Protein AF-0000000066665768 (afdb_homodimer)

Foldseek 3Di:
DDDDDPVRVVVVVVVVVLVVVLVVVLQVLLVVLVHGPVLLLLQVVLVPDVQSKDKLVVSCVVSVHDSVVSVVVLVVCVVVVQWDWDADPVDNPIIMIHGDPVNVVSNVSSVVSSVVSCCVSPVVPADPVNVVVCVVVVVVVVVVVVVVVVVVVVVD/DDDDDPVRVVVVVVVVVLVVVLVVVLQVLLVVLVHGPVLLLLQVLLVPDVQSKDKLVVSCVVSVHDSVVSVVVLVVCVVVVQWDWDADPVDNPIIMIHGDPVNVVSNVSSVVSSVVVCCVSPVVVADPVNVVVCVVVVVVVVVVVVVVVVVVVVVD

InterPro domains:
  IPR000835 MarR-type HTH domain [PF12802] (34-93)
  IPR000835 MarR-type HTH domain [PS50995] (1-143)
  IPR000835 MarR-type HTH domain [SM00347] (28-131)
  IPR036388 Winged helix-like DNA-binding domain superfamily [G3DSA:1.10.10.10] (3-153)
  IPR036390 Winged helix DNA-binding domain superfamily [SSF46785] (4-146)
  IPR039422 Transcription regulators MarR/SlyA-like [PTHR33164] (18-141)

Nearest PDB structures (foldseek):
  3zmd-assembly2_D  TM=9.082E-01  e=3.252E-13  Streptomyces coelicolor
  3zpl-assembly1_B  TM=9.573E-01  e=2.020E-11  Streptomyces coelicolor
  3zpl-assembly2_E  TM=9.445E-01  e=2.594E-11  Streptomyces coelicolor
  3zpl-assembly2_F  TM=9.579E-01  e=6.229E-11  Streptomyces coelicolor
  4zzl-assembly1_B  TM=8.727E-01  e=1.368E-07  Pseudomonas aeruginosa

Sequence (312 aa):
MEWLSDEEQVTWTAYVRMRQRLDAALAAGLTKDGVSAADYELMVALSAAPGDCLRAKDLAAEVCWEKSRLSKHLARMDARGLVDRQPVAEDARGVLVQLTPAGRRLLERAAPNHVRLVREIFIDCVDPAEAEAIQALSDKVVTAVEESSVGTRQASMEWLSDEEQVTWTAYVRMRQRLDAALAAGLTKDGVSAADYELMVALSAAPGDCLRAKDLAAEVCWEKSRLSKHLARMDARGLVDRQPVAEDARGVLVQLTPAGRRLLERAAPNHVRLVREIFIDCVDPAEAEAIQALSDKVVTAVEESSVGTRQAS

pLDDT: mean 93.96, std 11.73, range [35.91, 98.88]

Solvent-accessible surface area (backbone atoms only — not comparable to full-atom values): 16407 Å² total; per-residue (Å²): 130,85,71,71,51,72,70,54,43,52,36,53,51,25,47,51,51,27,51,38,49,51,52,37,54,51,34,53,55,34,46,76,64,74,36,50,56,67,56,48,54,52,49,52,56,25,65,72,30,76,89,19,37,37,42,49,69,56,48,25,61,73,64,48,46,55,68,69,60,46,52,56,49,49,52,56,36,33,76,72,48,32,30,43,78,40,76,34,88,94,33,90,85,37,38,36,36,31,56,28,75,60,28,50,50,53,46,64,65,38,44,61,62,51,50,49,50,46,37,66,36,42,56,74,57,51,49,74,69,38,39,51,35,44,38,52,44,20,55,46,28,47,50,36,47,56,50,54,55,45,50,57,52,68,71,96,132,86,71,72,51,72,69,52,43,51,37,52,51,25,46,52,52,28,50,40,49,50,52,38,53,52,35,53,54,32,47,76,62,75,36,51,58,68,57,50,53,53,50,52,56,25,65,72,31,75,88,20,35,38,43,49,70,57,48,26,61,73,64,48,45,56,68,69,60,46,52,57,50,48,52,55,36,34,76,71,46,32,31,44,79,40,76,34,88,92,33,90,84,35,39,36,37,30,57,28,74,60,26,49,51,52,46,63,64,38,43,62,60,51,50,48,48,46,36,65,36,42,56,74,59,51,51,73,70,39,39,51,34,42,38,53,44,21,55,44,28,48,50,36,47,56,50,52,55,45,51,56,53,68,70,97

Secondary structure (DSSP, 8-state):
--PPPHHHHHHHHHHHHHHHHHHHHHHHHHHHTT--HHHHHHHHHHHTSGGGEEEHHHHHHHHT--HHHHHHHHHHHHHTTSEEEEEETTEEEEEEEEE-HHHHHHHHHHHHHHHHHHHHHTGGG--HHHHHHHHHHHHHHHHHHHHHHHHHHHH-/--PPPHHHHHHHHHHHHHHHHHHHHHHHHHHHTT--HHHHHHHHHHHTSGGGEEEHHHHHHHHT--HHHHHHHHHHHHHTTSEEEEEETTEEEEEEEEE-HHHHHHHHHHHHHHHHHHHHHTGGG--HHHHHHHHHHHHHHHHHHHHHHHHHHHH-

Organism: Nocardia brasiliensis (strain ATCC 700358 / HUJEG-1) (NCBI:txid1133849)

Structure (mmCIF, N/CA/C/O backbone):
data_AF-0000000066665768-model_v1
#
loop_
_entity.id
_entity.type
_entity.pdbx_description
1 polymer 'Transcriptional regulator'
#
loop_
_atom_site.group_PDB
_atom_site.id
_atom_site.type_symbol
_atom_site.label_atom_id
_atom_site.label_alt_id
_atom_site.label_comp_id
_atom_site.label_asym_id
_atom_site.label_entity_id
_atom_site.label_seq_id
_atom_site.pdbx_PDB_ins_code
_atom_site.Cartn_x
_atom_site.Cartn_y
_atom_site.Cartn_z
_atom_site.occupancy
_atom_site.B_iso_or_equiv
_atom_site.auth_seq_id
_atom_site.auth_comp_id
_atom_site.auth_asym_id
_atom_site.auth_atom_id
_atom_site.pdbx_PDB_model_num
ATOM 1 N N . MET A 1 1 ? 18.25 -12.852 -16.484 1 53.25 1 MET A N 1
ATOM 2 C CA . MET A 1 1 ? 17.516 -12.055 -15.5 1 53.25 1 MET A CA 1
ATOM 3 C C . MET A 1 1 ? 17.547 -12.711 -14.125 1 53.25 1 MET A C 1
ATOM 5 O O . MET A 1 1 ? 17.297 -13.914 -14 1 53.25 1 MET A O 1
ATOM 9 N N . GLU A 1 2 ? 18.406 -12.242 -13.188 1 78.62 2 GLU A N 1
ATOM 10 C CA . GLU A 1 2 ? 18.594 -13.086 -12.016 1 78.62 2 GLU A CA 1
ATOM 11 C C . GLU A 1 2 ? 17.422 -12.977 -11.047 1 78.62 2 GLU A C 1
ATOM 13 O O . GLU A 1 2 ? 17.031 -11.875 -10.648 1 78.62 2 GLU A O 1
ATOM 18 N N . TRP A 1 3 ? 16.5 -14.023 -11.023 1 91.81 3 TRP A N 1
ATOM 19 C CA . TRP A 1 3 ? 15.445 -14.211 -10.039 1 91.81 3 TRP A CA 1
ATOM 20 C C . TRP A 1 3 ? 15.992 -14.055 -8.617 1 91.81 3 TRP A C 1
ATOM 22 O O . TRP A 1 3 ? 17.203 -14.086 -8.406 1 91.81 3 TRP A O 1
ATOM 32 N N . LEU A 1 4 ? 15.109 -13.734 -7.777 1 96.88 4 LEU A N 1
ATOM 33 C CA . LEU A 1 4 ? 15.516 -13.602 -6.383 1 96.88 4 LEU A CA 1
ATOM 34 C C . LEU A 1 4 ? 15.953 -14.953 -5.816 1 96.88 4 LEU A C 1
ATOM 36 O O . LEU A 1 4 ? 15.336 -15.977 -6.109 1 96.88 4 LEU A O 1
ATOM 40 N N . SER A 1 5 ? 17.094 -14.906 -5.082 1 97 5 SER A N 1
ATOM 41 C CA . SER A 1 5 ? 17.438 -16.109 -4.324 1 97 5 SER A CA 1
ATOM 42 C C . SER A 1 5 ? 16.328 -16.453 -3.326 1 97 5 SER A C 1
ATOM 44 O O . SER A 1 5 ? 15.438 -15.648 -3.064 1 97 5 SER A O 1
ATOM 46 N N . ASP A 1 6 ? 16.375 -17.672 -2.773 1 96.25 6 ASP A N 1
ATOM 47 C CA . ASP A 1 6 ? 15.375 -18.094 -1.794 1 96.25 6 ASP A CA 1
ATOM 48 C C . ASP A 1 6 ? 15.32 -17.141 -0.607 1 96.25 6 ASP A C 1
ATOM 50 O O . ASP A 1 6 ? 14.242 -16.75 -0.157 1 96.25 6 ASP A O 1
ATOM 54 N N . GLU A 1 7 ? 16.484 -16.75 -0.152 1 96.31 7 GLU A N 1
ATOM 55 C CA . GLU A 1 7 ? 16.562 -15.852 0.993 1 96.31 7 GLU A CA 1
ATOM 56 C C . GLU A 1 7 ? 16 -14.477 0.651 1 96.31 7 GLU A C 1
ATOM 58 O O . GLU A 1 7 ? 15.289 -13.867 1.459 1 96.31 7 GLU A O 1
ATOM 63 N N . GLU A 1 8 ? 16.312 -14.023 -0.54 1 97.75 8 GLU A N 1
ATOM 64 C CA . GLU A 1 8 ? 15.789 -12.734 -0.998 1 97.75 8 GLU A CA 1
ATOM 65 C C . GLU A 1 8 ? 14.266 -12.773 -1.147 1 97.75 8 GLU A C 1
ATOM 67 O O . GLU A 1 8 ? 13.578 -11.82 -0.782 1 97.75 8 GLU A O 1
ATOM 72 N N . GLN A 1 9 ? 13.797 -13.906 -1.635 1 97.69 9 GLN A N 1
ATOM 73 C CA . GLN A 1 9 ? 12.367 -14.086 -1.82 1 97.69 9 GLN A CA 1
ATOM 74 C C . GLN A 1 9 ? 11.633 -14.078 -0.481 1 97.69 9 GLN A C 1
ATOM 76 O O . GLN A 1 9 ? 10.539 -13.516 -0.366 1 97.69 9 GLN A O 1
ATOM 81 N N . VAL A 1 10 ? 12.227 -14.711 0.513 1 97.94 10 VAL A N 1
ATOM 82 C CA . VAL A 1 10 ? 11.633 -14.742 1.844 1 97.94 10 VAL A CA 1
ATOM 83 C C . VAL A 1 10 ? 11.508 -13.32 2.385 1 97.94 10 VAL A C 1
ATOM 85 O O . VAL A 1 10 ? 10.461 -12.938 2.926 1 97.94 10 VAL A O 1
ATOM 88 N N . THR A 1 11 ? 12.5 -12.5 2.205 1 98.56 11 THR A N 1
ATOM 89 C CA . THR A 1 11 ? 12.508 -11.125 2.693 1 98.56 11 THR A CA 1
ATOM 90 C C . THR A 1 11 ? 11.461 -10.281 1.963 1 98.56 11 THR A C 1
ATOM 92 O O . THR A 1 11 ? 10.695 -9.547 2.594 1 98.56 11 THR A O 1
ATOM 95 N N . TRP A 1 12 ? 11.398 -10.406 0.66 1 98.56 12 TRP A N 1
ATOM 96 C CA . TRP A 1 12 ? 10.438 -9.656 -0.146 1 98.56 12 TRP A CA 1
ATOM 97 C C . TRP A 1 12 ? 9.008 -10.055 0.199 1 98.56 12 TRP A C 1
ATOM 99 O O . TRP A 1 12 ? 8.148 -9.188 0.406 1 98.56 12 TRP A O 1
ATOM 109 N N . THR A 1 13 ? 8.805 -11.336 0.321 1 97.88 13 THR A N 1
ATOM 110 C CA . THR A 1 13 ? 7.473 -11.836 0.642 1 97.88 13 THR A CA 1
ATOM 111 C C . THR A 1 13 ? 7.035 -11.367 2.025 1 97.88 13 THR A C 1
ATOM 113 O O . THR A 1 13 ? 5.867 -11.031 2.232 1 97.88 13 THR A O 1
ATOM 116 N N . ALA A 1 14 ? 7.938 -11.352 2.973 1 98.44 14 ALA A N 1
ATOM 117 C CA . ALA A 1 14 ? 7.648 -10.852 4.316 1 98.44 14 ALA A CA 1
ATOM 118 C C . ALA A 1 14 ? 7.227 -9.391 4.281 1 98.44 14 ALA A C 1
ATOM 120 O O . ALA A 1 14 ? 6.246 -9 4.918 1 98.44 14 ALA A O 1
ATOM 121 N N . TYR A 1 15 ? 7.945 -8.586 3.537 1 98.62 15 TYR A N 1
ATOM 122 C CA . TYR A 1 15 ? 7.613 -7.168 3.42 1 98.62 15 TYR A CA 1
ATOM 123 C C . TYR A 1 15 ? 6.227 -6.977 2.812 1 98.62 15 TYR A C 1
ATOM 125 O O . TYR A 1 15 ? 5.418 -6.203 3.328 1 98.62 15 TYR A O 1
ATOM 133 N N . VAL A 1 16 ? 5.969 -7.668 1.726 1 98.25 16 VAL A N 1
ATOM 134 C CA . VAL A 1 16 ? 4.699 -7.535 1.013 1 98.25 16 VAL A CA 1
ATOM 135 C C . VAL A 1 16 ? 3.547 -7.934 1.93 1 98.25 16 VAL A C 1
ATOM 137 O O . VAL A 1 16 ? 2.535 -7.234 2.006 1 98.25 16 VAL A O 1
ATOM 140 N N . ARG A 1 17 ? 3.734 -9.047 2.611 1 97.5 17 ARG A N 1
ATOM 141 C CA . ARG A 1 17 ? 2.697 -9.547 3.51 1 97.5 17 ARG A CA 1
ATOM 142 C C . ARG A 1 17 ? 2.416 -8.547 4.629 1 97.5 17 ARG A C 1
ATOM 144 O O . ARG A 1 17 ? 1.258 -8.258 4.93 1 97.5 17 ARG A O 1
ATOM 151 N N . MET A 1 18 ? 3.395 -8.055 5.223 1 98.12 18 MET A N 1
ATOM 152 C CA . MET A 1 18 ? 3.258 -7.059 6.281 1 98.12 18 MET A CA 1
ATOM 153 C C . MET A 1 18 ? 2.535 -5.816 5.773 1 98.12 18 MET A C 1
ATOM 155 O O . MET A 1 18 ? 1.593 -5.336 6.406 1 98.12 18 MET A O 1
ATOM 159 N N . ARG A 1 19 ? 2.98 -5.312 4.664 1 98.19 19 ARG A N 1
ATOM 160 C CA . ARG A 1 19 ? 2.41 -4.102 4.078 1 98.19 19 ARG A CA 1
ATOM 161 C C . ARG A 1 19 ? 0.93 -4.293 3.762 1 98.19 19 ARG A C 1
ATOM 163 O O . ARG A 1 19 ? 0.107 -3.43 4.078 1 98.19 19 ARG A O 1
ATOM 170 N N . GLN A 1 20 ? 0.578 -5.434 3.168 1 97.69 20 GLN A N 1
ATOM 171 C CA . GLN A 1 20 ? -0.809 -5.719 2.812 1 97.69 20 GLN A CA 1
ATOM 172 C C . GLN A 1 20 ? -1.697 -5.754 4.051 1 97.69 20 GLN A C 1
ATOM 174 O O . GLN A 1 20 ? -2.777 -5.16 4.066 1 97.69 20 GLN A O 1
ATOM 179 N N . ARG A 1 21 ? -1.239 -6.434 5.055 1 97.56 21 ARG A N 1
ATOM 180 C CA . ARG A 1 21 ? -2.025 -6.582 6.273 1 97.56 21 ARG A CA 1
ATOM 181 C C . ARG A 1 21 ? -2.158 -5.25 7.004 1 97.56 21 ARG A C 1
ATOM 183 O O . ARG A 1 21 ? -3.246 -4.895 7.461 1 97.56 21 ARG A O 1
ATOM 190 N N . LEU A 1 22 ? -1.099 -4.547 7.121 1 98.06 22 LEU A N 1
ATOM 191 C CA . LEU A 1 22 ? -1.094 -3.252 7.793 1 98.06 22 LEU A CA 1
ATOM 192 C C . LEU A 1 22 ? -2.004 -2.262 7.074 1 98.06 22 LEU A C 1
ATOM 194 O O . LEU A 1 22 ? -2.844 -1.613 7.703 1 98.06 22 LEU A O 1
ATOM 198 N N . ASP A 1 23 ? -1.875 -2.176 5.773 1 97.75 23 ASP A N 1
ATOM 199 C CA . ASP A 1 23 ? -2.684 -1.248 4.988 1 97.75 23 ASP A CA 1
ATOM 200 C C . ASP A 1 23 ? -4.172 -1.567 5.117 1 97.75 23 ASP A C 1
ATOM 202 O O . ASP A 1 23 ? -4.996 -0.663 5.262 1 97.75 23 ASP A O 1
ATOM 206 N N . ALA A 1 24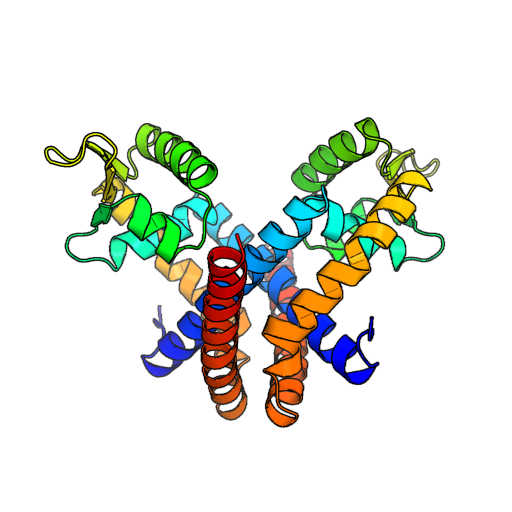 ? -4.465 -2.826 5.062 1 97.25 24 ALA A N 1
ATOM 207 C CA . ALA A 1 24 ? -5.863 -3.236 5.152 1 97.25 24 ALA A CA 1
ATOM 208 C C . ALA A 1 24 ? -6.449 -2.893 6.52 1 97.25 24 ALA A C 1
ATOM 210 O O . ALA A 1 24 ? -7.562 -2.371 6.613 1 97.25 24 ALA A O 1
ATOM 211 N N . ALA A 1 25 ? -5.734 -3.186 7.555 1 97.69 25 ALA A N 1
ATOM 212 C CA . ALA A 1 25 ? -6.203 -2.902 8.906 1 97.69 25 ALA A CA 1
ATOM 213 C C . ALA A 1 25 ? -6.395 -1.402 9.117 1 97.69 25 ALA A C 1
ATOM 215 O O . ALA A 1 25 ? -7.402 -0.971 9.68 1 97.69 25 ALA A O 1
ATOM 216 N N . LEU A 1 26 ? -5.465 -0.626 8.68 1 98.06 26 LEU A N 1
ATOM 217 C CA . LEU A 1 26 ? -5.535 0.82 8.859 1 98.06 26 LEU A CA 1
ATOM 218 C C . LEU A 1 26 ? -6.664 1.418 8.031 1 98.06 26 LEU A C 1
ATOM 220 O O . LEU A 1 26 ? -7.367 2.322 8.492 1 98.06 26 LEU A O 1
ATOM 224 N N . ALA A 1 27 ? -6.816 0.895 6.828 1 97.69 27 ALA A N 1
ATOM 225 C CA . ALA A 1 27 ? -7.914 1.364 5.984 1 97.69 27 ALA A CA 1
ATOM 226 C C . ALA A 1 27 ? -9.266 1.059 6.625 1 97.69 27 ALA A C 1
ATOM 228 O O . ALA A 1 27 ? -10.172 1.895 6.605 1 97.69 27 ALA A O 1
ATOM 229 N N . ALA A 1 28 ? -9.391 -0.126 7.156 1 96.69 28 ALA A N 1
ATOM 230 C CA . ALA A 1 28 ? -10.625 -0.497 7.84 1 96.69 28 ALA A CA 1
ATOM 231 C C . ALA A 1 28 ? -10.891 0.416 9.031 1 96.69 28 ALA A C 1
ATOM 233 O O . ALA A 1 28 ? -12.023 0.83 9.266 1 96.69 28 ALA A O 1
ATOM 234 N N . GLY A 1 29 ? -9.883 0.717 9.812 1 96.94 29 GLY A N 1
ATOM 235 C CA . GLY A 1 29 ? -10.016 1.644 10.922 1 96.94 29 GLY A CA 1
ATOM 236 C C . GLY A 1 29 ? -10.469 3.027 10.492 1 96.94 29 GLY A C 1
ATOM 237 O O . GLY A 1 29 ? -11.352 3.619 11.117 1 96.94 29 GLY A O 1
ATOM 238 N N . LEU A 1 30 ? -9.891 3.533 9.43 1 98 30 LEU A N 1
ATOM 239 C CA . LEU A 1 30 ? -10.242 4.855 8.922 1 98 30 LEU A CA 1
ATOM 240 C C . LEU A 1 30 ? -11.672 4.879 8.406 1 98 30 LEU A C 1
ATOM 242 O O . LEU A 1 30 ? -12.391 5.863 8.602 1 98 30 LEU A O 1
ATOM 246 N N . THR A 1 31 ? -12.039 3.789 7.785 1 96.38 31 THR A N 1
ATOM 247 C CA . THR A 1 31 ? -13.406 3.68 7.273 1 96.38 31 THR A CA 1
ATOM 248 C C . THR A 1 31 ? -14.422 3.809 8.406 1 96.38 31 THR A C 1
ATOM 250 O O . THR A 1 31 ? -15.461 4.453 8.242 1 96.38 31 THR A O 1
ATOM 253 N N . LYS A 1 32 ? -14.102 3.248 9.508 1 95.56 32 LYS A N 1
ATOM 254 C CA . LYS A 1 32 ? -14.977 3.344 10.672 1 95.56 32 LYS A CA 1
ATOM 255 C C . LYS A 1 32 ? -15.141 4.793 11.125 1 95.56 32 LYS A C 1
ATOM 257 O O . LYS A 1 32 ? -16.172 5.164 11.672 1 95.56 32 LYS A O 1
ATOM 262 N N . ASP A 1 33 ? -14.172 5.574 10.867 1 95.38 33 ASP A N 1
ATOM 263 C CA . ASP A 1 33 ? -14.203 6.98 11.25 1 95.38 33 ASP A CA 1
ATOM 264 C C . ASP A 1 33 ? -14.742 7.848 10.109 1 95.38 33 ASP A C 1
ATOM 266 O O . ASP A 1 33 ? -14.703 9.078 10.188 1 95.38 33 ASP A O 1
ATOM 270 N N . GLY A 1 34 ? -15.125 7.223 9 1 95.38 34 GLY A N 1
ATOM 271 C CA . GLY A 1 34 ? -15.758 7.938 7.902 1 95.38 34 GLY A CA 1
ATOM 272 C C . GLY A 1 34 ? -14.766 8.609 6.973 1 95.38 34 GLY A C 1
ATOM 273 O O . GLY A 1 34 ? -15.094 9.578 6.293 1 95.38 34 GLY A O 1
ATOM 274 N N . VAL A 1 35 ? -13.531 8.172 7.016 1 97.62 35 VAL A N 1
ATOM 275 C CA . VAL A 1 35 ? -12.492 8.742 6.16 1 97.62 35 VAL A CA 1
ATOM 276 C C . VAL A 1 35 ? -11.828 7.637 5.344 1 97.62 35 VAL A C 1
ATOM 278 O O . VAL A 1 35 ? -11.562 6.547 5.859 1 97.62 35 VAL A O 1
ATOM 281 N N . SER A 1 36 ? -11.578 7.836 4.086 1 97.56 36 SER A N 1
ATOM 282 C CA . SER A 1 36 ? -10.859 6.867 3.27 1 97.56 36 SER A CA 1
ATOM 283 C C . SER A 1 36 ? -9.352 6.969 3.498 1 97.56 36 SER A C 1
ATOM 285 O O . SER A 1 36 ? -8.852 8.016 3.92 1 97.56 36 SER A O 1
ATOM 287 N N . ALA A 1 37 ? -8.656 5.922 3.213 1 97.81 37 ALA A N 1
ATOM 288 C CA . ALA A 1 37 ? -7.203 5.941 3.305 1 97.81 37 ALA A CA 1
ATOM 289 C C . ALA A 1 37 ? -6.609 7.012 2.393 1 97.81 37 ALA A C 1
ATOM 291 O O . ALA A 1 37 ? -5.648 7.688 2.762 1 97.81 37 ALA A O 1
ATOM 292 N N . ALA A 1 38 ? -7.191 7.199 1.222 1 98.12 38 ALA A N 1
ATOM 293 C CA . ALA A 1 38 ? -6.711 8.188 0.258 1 98.12 38 ALA A CA 1
ATOM 294 C C . ALA A 1 38 ? -6.941 9.609 0.765 1 98.12 38 ALA A C 1
ATOM 296 O O . ALA A 1 38 ? -6.043 10.445 0.705 1 98.12 38 ALA A O 1
ATOM 297 N N . ASP A 1 39 ? -8.164 9.852 1.275 1 98.62 39 ASP A N 1
ATOM 298 C CA . ASP A 1 39 ? -8.438 11.156 1.868 1 98.62 39 ASP A CA 1
ATOM 299 C C . ASP A 1 39 ? -7.453 11.469 2.992 1 98.62 39 ASP A C 1
ATOM 301 O O . ASP A 1 39 ? -6.883 12.562 3.041 1 98.62 39 ASP A O 1
ATOM 305 N N . TYR A 1 40 ? -7.328 10.516 3.836 1 98.75 40 TYR A N 1
ATOM 306 C CA . TYR A 1 40 ? -6.484 10.695 5.012 1 98.75 40 TYR A CA 1
ATOM 307 C C . TYR A 1 40 ? -5.047 11.008 4.613 1 98.75 40 TYR A C 1
ATOM 309 O O . TYR A 1 40 ? -4.426 11.914 5.168 1 98.75 40 TYR A O 1
ATOM 317 N N . GLU A 1 41 ? -4.555 10.273 3.682 1 98.5 41 GLU A N 1
ATOM 318 C CA . GLU A 1 41 ? -3.189 10.461 3.207 1 98.5 41 GLU A CA 1
ATOM 319 C C . GLU A 1 41 ? -2.977 11.883 2.699 1 98.5 41 GLU A C 1
ATOM 321 O O . GLU A 1 41 ? -1.986 12.531 3.047 1 98.5 41 GLU A O 1
ATOM 326 N N . LEU A 1 42 ? -3.875 12.391 1.954 1 98.75 42 LEU A N 1
ATOM 327 C CA . LEU A 1 42 ? -3.75 13.734 1.407 1 98.75 42 LEU A CA 1
ATOM 328 C C . LEU A 1 42 ? -3.9 14.789 2.504 1 98.75 42 LEU A C 1
ATOM 330 O O . LEU A 1 42 ? -3.178 15.781 2.52 1 98.75 42 LEU A O 1
ATOM 334 N N . MET A 1 43 ? -4.82 14.555 3.398 1 98.81 43 MET A N 1
ATOM 335 C CA . MET A 1 43 ? -5.047 15.516 4.473 1 98.81 43 MET A CA 1
ATOM 336 C C . MET A 1 43 ? -3.842 15.578 5.406 1 98.81 43 MET A C 1
ATOM 338 O O . MET A 1 43 ? -3.48 16.656 5.887 1 98.81 43 MET A O 1
ATOM 342 N N . VAL A 1 44 ? -3.232 14.438 5.664 1 98.38 44 VAL A N 1
ATOM 343 C CA . VAL A 1 44 ? -2.037 14.406 6.5 1 98.38 44 VAL A CA 1
ATOM 344 C C . VAL A 1 44 ? -0.924 15.219 5.844 1 98.38 44 VAL A C 1
ATOM 346 O O . VAL A 1 44 ? -0.286 16.047 6.492 1 98.38 44 VAL A O 1
ATOM 349 N N . ALA A 1 45 ? -0.739 15.008 4.582 1 98.38 45 ALA A N 1
ATOM 350 C CA . ALA A 1 45 ? 0.3 15.734 3.852 1 98.38 45 ALA A CA 1
ATOM 351 C C . ALA A 1 45 ? 0.04 17.234 3.875 1 98.38 45 ALA A C 1
ATOM 353 O O . ALA A 1 45 ? 0.957 18.031 4.109 1 98.38 45 ALA A O 1
ATOM 354 N N . LEU A 1 46 ? -1.188 17.625 3.654 1 98.75 46 LEU A N 1
ATOM 355 C CA . LEU A 1 46 ? -1.547 19.031 3.652 1 98.75 46 LEU A CA 1
ATOM 356 C C . LEU A 1 46 ? -1.382 19.641 5.043 1 98.75 46 LEU A C 1
ATOM 358 O O . LEU A 1 46 ? -0.862 20.75 5.184 1 98.75 46 LEU A O 1
ATOM 362 N N . SER A 1 47 ? -1.807 18.906 6.062 1 98.12 47 SER A N 1
ATOM 363 C CA . SER A 1 47 ? -1.787 19.406 7.434 1 98.12 47 SER A CA 1
ATOM 364 C C . SER A 1 47 ? -0.358 19.625 7.926 1 98.12 47 SER A C 1
ATOM 366 O O . SER A 1 47 ? -0.126 20.375 8.867 1 98.12 47 SER A O 1
ATOM 368 N N . ALA A 1 48 ? 0.552 18.938 7.324 1 96.75 48 ALA A N 1
ATOM 369 C CA . ALA A 1 48 ? 1.955 19.047 7.719 1 96.75 48 ALA A CA 1
ATOM 370 C C . ALA A 1 48 ? 2.646 20.188 7 1 96.75 48 ALA A C 1
ATOM 372 O O . ALA A 1 48 ? 3.762 20.578 7.359 1 96.75 48 ALA A O 1
ATOM 373 N N . ALA A 1 49 ? 2.051 20.734 6.02 1 97.75 49 ALA A N 1
ATOM 374 C CA . ALA A 1 49 ? 2.645 21.797 5.207 1 97.75 49 ALA A CA 1
ATOM 375 C C . ALA A 1 49 ? 2.371 23.172 5.816 1 97.75 49 ALA A C 1
ATOM 377 O O . ALA A 1 49 ? 1.369 23.359 6.512 1 97.75 49 ALA A O 1
ATOM 378 N N . PRO A 1 50 ? 3.258 24.109 5.551 1 97 50 PRO A N 1
ATOM 379 C CA . PRO A 1 50 ? 2.98 25.469 6.008 1 97 50 PRO A CA 1
ATOM 380 C C . PRO A 1 50 ? 1.644 26 5.496 1 97 50 PRO A C 1
ATOM 382 O O . PRO A 1 50 ? 1.359 25.922 4.297 1 97 50 PRO A O 1
ATOM 385 N N . GLY A 1 51 ? 0.83 26.422 6.484 1 96.81 51 GLY A N 1
ATOM 386 C CA . GLY A 1 51 ? -0.453 27.016 6.141 1 96.81 51 GLY A CA 1
ATOM 387 C C . GLY A 1 51 ? -1.457 26 5.625 1 96.81 51 GLY A C 1
ATOM 388 O O . GLY A 1 51 ? -2.439 26.375 4.977 1 96.81 51 GLY A O 1
ATOM 389 N N . ASP A 1 52 ? -1.217 24.672 5.766 1 98.06 52 ASP A N 1
ATOM 390 C CA . ASP A 1 52 ? -2.096 23.594 5.316 1 98.06 52 ASP A CA 1
ATOM 391 C C . ASP A 1 52 ? -2.303 23.656 3.807 1 98.06 52 ASP A C 1
ATOM 393 O O . ASP A 1 52 ? -3.406 23.406 3.316 1 98.06 52 ASP A O 1
ATOM 397 N N . CYS A 1 53 ? -1.229 24.016 3.18 1 97.62 53 CYS A N 1
ATOM 398 C CA . CYS A 1 53 ? -1.377 24.312 1.759 1 97.62 53 CYS A CA 1
ATOM 399 C C . CYS A 1 53 ? -0.176 23.812 0.969 1 97.62 53 CYS A C 1
ATOM 401 O O . CYS A 1 53 ? 0.965 23.938 1.418 1 97.62 53 CYS A O 1
ATOM 403 N N . LEU A 1 54 ? -0.477 23.172 -0.179 1 98.12 54 LEU A N 1
ATOM 404 C CA . LEU A 1 54 ? 0.543 22.75 -1.128 1 98.12 54 LEU A CA 1
ATOM 405 C C . LEU A 1 54 ? 0.067 22.938 -2.564 1 98.12 54 LEU A C 1
ATOM 407 O O . LEU A 1 54 ? -1.134 22.875 -2.838 1 98.12 54 LEU A O 1
ATOM 411 N N . ARG A 1 55 ? 1.061 23.188 -3.438 1 97.12 55 ARG A N 1
ATOM 412 C CA . ARG A 1 55 ? 0.727 23.047 -4.852 1 97.12 55 ARG A CA 1
ATOM 413 C C . ARG A 1 55 ? 0.388 21.594 -5.18 1 97.12 55 ARG A C 1
ATOM 415 O O . ARG A 1 55 ? 0.965 20.672 -4.602 1 97.12 55 ARG A O 1
ATOM 422 N N . ALA A 1 56 ? -0.523 21.453 -6.156 1 97.69 56 ALA A N 1
ATOM 423 C CA . ALA A 1 56 ? -0.932 20.109 -6.547 1 97.69 56 ALA A CA 1
ATOM 424 C C . ALA A 1 56 ? 0.273 19.266 -6.961 1 97.69 56 ALA A C 1
ATOM 426 O O . ALA A 1 56 ? 0.366 18.094 -6.605 1 97.69 56 ALA A O 1
ATOM 427 N N . LYS A 1 57 ? 1.185 19.875 -7.629 1 96.44 57 LYS A N 1
ATOM 428 C CA . LYS A 1 57 ? 2.375 19.141 -8.062 1 96.44 57 LYS A CA 1
ATOM 429 C C . LYS A 1 57 ? 3.215 18.688 -6.875 1 96.44 57 LYS A C 1
ATOM 431 O O . LYS A 1 57 ? 3.75 17.578 -6.871 1 96.44 57 LYS A O 1
ATOM 436 N N . ASP A 1 58 ? 3.354 19.516 -5.871 1 97.44 58 ASP A N 1
ATOM 437 C CA . ASP A 1 58 ? 4.121 19.188 -4.672 1 97.44 58 ASP A CA 1
ATOM 438 C C . ASP A 1 58 ? 3.398 18.141 -3.834 1 97.44 58 ASP A C 1
ATOM 440 O O . ASP A 1 58 ? 4.035 17.266 -3.248 1 97.44 58 ASP A O 1
ATOM 444 N N . LEU A 1 59 ? 2.08 18.297 -3.771 1 98.25 59 LEU A N 1
ATOM 445 C CA . LEU A 1 59 ? 1.27 17.312 -3.068 1 98.25 59 LEU A CA 1
ATOM 446 C C . LEU A 1 59 ? 1.396 15.938 -3.725 1 98.25 59 LEU A C 1
ATOM 448 O O . LEU A 1 59 ? 1.583 14.93 -3.037 1 98.25 59 LEU A O 1
ATOM 452 N N . ALA A 1 60 ? 1.35 15.898 -5.039 1 97.88 60 ALA A N 1
ATOM 453 C CA . ALA A 1 60 ? 1.527 14.656 -5.789 1 97.88 60 ALA A CA 1
ATOM 454 C C . ALA A 1 60 ? 2.881 14.023 -5.484 1 97.88 60 ALA A C 1
ATOM 456 O O . ALA A 1 60 ? 2.969 12.812 -5.254 1 97.88 60 ALA A O 1
ATOM 457 N N . ALA A 1 61 ? 3.922 14.836 -5.438 1 96.06 61 ALA A N 1
ATOM 458 C CA . ALA A 1 61 ? 5.273 14.359 -5.145 1 96.06 61 ALA A CA 1
ATOM 459 C C . ALA A 1 61 ? 5.367 13.82 -3.719 1 96.06 61 ALA A C 1
ATOM 461 O O . ALA A 1 61 ? 6.008 12.797 -3.477 1 96.06 61 ALA A O 1
ATOM 462 N N . GLU A 1 62 ? 4.695 14.531 -2.863 1 96.44 62 GLU A N 1
ATOM 463 C CA . GLU A 1 62 ? 4.734 14.148 -1.455 1 96.44 62 GLU A CA 1
ATOM 464 C C . GLU A 1 62 ? 4.125 12.766 -1.242 1 96.44 62 GLU A C 1
ATOM 466 O O . GLU A 1 62 ? 4.66 11.953 -0.487 1 96.44 62 GLU A O 1
ATOM 471 N N . VAL A 1 63 ? 3.029 12.43 -1.935 1 97 63 VAL A N 1
ATOM 472 C CA . VAL A 1 63 ? 2.324 11.18 -1.669 1 97 63 VAL A CA 1
ATOM 473 C C . VAL A 1 63 ? 2.592 10.18 -2.795 1 97 63 VAL A C 1
ATOM 475 O O . VAL A 1 63 ? 2.025 9.086 -2.814 1 97 63 VAL A O 1
ATOM 478 N N . CYS A 1 64 ? 3.32 10.555 -3.842 1 96.69 64 CYS A N 1
ATOM 479 C CA . CYS A 1 64 ? 3.748 9.711 -4.953 1 96.69 64 CYS A CA 1
ATOM 480 C C . CYS A 1 64 ? 2.553 9.258 -5.781 1 96.69 64 CYS A C 1
ATOM 482 O O . CYS A 1 64 ? 2.426 8.07 -6.098 1 96.69 64 CYS A O 1
ATOM 484 N N . TRP A 1 65 ? 1.699 10.234 -6.043 1 97 65 TRP A N 1
ATOM 485 C CA . TRP A 1 65 ? 0.568 9.945 -6.922 1 97 65 TRP A CA 1
ATOM 486 C C . TRP A 1 65 ? 0.796 10.531 -8.312 1 97 65 TRP A C 1
ATOM 488 O O . TRP A 1 65 ? 1.467 11.555 -8.461 1 97 65 TRP A O 1
ATOM 498 N N . GLU A 1 66 ? 0.22 9.875 -9.281 1 95.12 66 GLU A N 1
ATOM 499 C CA . GLU A 1 66 ? 0.168 10.445 -10.625 1 95.12 66 GLU A CA 1
ATOM 500 C C . GLU A 1 66 ? -0.747 11.664 -10.672 1 95.12 66 GLU A C 1
ATOM 502 O O . GLU A 1 66 ? -1.743 11.727 -9.953 1 95.12 66 GLU A O 1
ATOM 507 N N . LYS A 1 67 ? -0.417 12.555 -11.531 1 95.62 67 LYS A N 1
ATOM 508 C CA . LYS A 1 67 ? -1.132 13.82 -11.633 1 95.62 67 LYS A CA 1
ATOM 509 C C . LYS A 1 67 ? -2.621 13.594 -11.875 1 95.62 67 LYS A C 1
ATOM 511 O O . LYS A 1 67 ? -3.463 14.219 -11.219 1 95.62 67 LYS A O 1
ATOM 516 N N . SER A 1 68 ? -2.971 12.734 -12.781 1 95.81 68 SER A N 1
ATOM 517 C CA . SER A 1 68 ? -4.371 12.508 -13.125 1 95.81 68 SER A CA 1
ATOM 518 C C . SER A 1 68 ? -5.141 11.922 -11.945 1 95.81 68 SER A C 1
ATOM 520 O O . SER A 1 68 ? -6.262 12.352 -11.656 1 95.81 68 SER A O 1
ATOM 522 N N . ARG A 1 69 ? -4.512 10.961 -11.219 1 96 69 ARG A N 1
ATOM 523 C CA . ARG A 1 69 ? -5.125 10.367 -10.039 1 96 69 ARG A CA 1
ATOM 524 C C . ARG A 1 69 ? -5.359 11.422 -8.961 1 96 69 ARG A C 1
ATOM 526 O O . ARG A 1 69 ? -6.441 11.484 -8.375 1 96 69 ARG A O 1
ATOM 533 N N . LEU A 1 70 ? -4.379 12.242 -8.711 1 98.06 70 LEU A N 1
ATOM 534 C CA . LEU A 1 70 ? -4.492 13.273 -7.688 1 98.06 70 LEU A CA 1
ATOM 535 C C . LEU A 1 70 ? -5.598 14.266 -8.039 1 98.06 70 LEU A C 1
ATOM 537 O O . LEU A 1 70 ? -6.434 14.602 -7.195 1 98.06 70 LEU A O 1
ATOM 541 N N . SER A 1 71 ? -5.582 14.672 -9.305 1 97.69 71 SER A N 1
ATOM 542 C CA . SER A 1 71 ? -6.559 15.664 -9.742 1 97.69 71 SER A CA 1
ATOM 543 C C . SER A 1 71 ? -7.984 15.156 -9.555 1 97.69 71 SER A C 1
ATOM 545 O O . SER A 1 71 ? -8.836 15.867 -9.016 1 97.69 71 SER A O 1
ATOM 547 N N . LYS A 1 72 ? -8.195 13.984 -9.961 1 98.19 72 LYS A N 1
ATOM 548 C CA . LYS A 1 72 ? -9.523 13.391 -9.844 1 98.19 72 LYS A CA 1
ATOM 549 C C . LYS A 1 72 ? -9.922 13.234 -8.375 1 98.19 72 LYS A C 1
ATOM 551 O O . LYS A 1 72 ? -11.062 13.523 -8 1 98.19 72 LYS A O 1
ATOM 556 N N . HIS A 1 73 ? -9.016 12.883 -7.582 1 98.44 73 HIS A N 1
ATOM 557 C CA . HIS A 1 73 ? -9.32 12.664 -6.172 1 98.44 73 HIS A CA 1
ATOM 558 C C . HIS A 1 73 ? -9.555 13.992 -5.449 1 98.44 73 HIS A C 1
ATOM 560 O O . HIS A 1 73 ? -10.484 14.109 -4.645 1 98.44 73 HIS A O 1
ATOM 566 N N . LEU A 1 74 ? -8.758 14.938 -5.766 1 98.62 74 LEU A N 1
ATOM 567 C CA . LEU A 1 74 ? -8.922 16.25 -5.172 1 98.62 74 LEU A CA 1
ATOM 568 C C . LEU A 1 74 ? -10.273 16.859 -5.543 1 98.62 74 LEU A C 1
ATOM 570 O O . LEU A 1 74 ? -10.898 17.547 -4.73 1 98.62 74 LEU A O 1
ATOM 574 N N . ALA A 1 75 ? -10.672 16.641 -6.77 1 98.5 75 ALA A N 1
ATOM 575 C CA . ALA A 1 75 ? -11.984 17.125 -7.184 1 98.5 75 ALA A CA 1
ATOM 576 C C . ALA A 1 75 ? -13.094 16.547 -6.305 1 98.5 75 ALA A C 1
ATOM 578 O O . ALA A 1 75 ? -14.008 17.266 -5.891 1 98.5 75 ALA A O 1
ATOM 579 N N . ARG A 1 76 ? -12.992 15.32 -5.969 1 98.56 76 ARG A N 1
ATOM 580 C CA . ARG A 1 76 ? -13.969 14.664 -5.105 1 98.56 76 ARG A CA 1
ATOM 581 C C . ARG A 1 76 ? -13.898 15.211 -3.686 1 98.56 76 ARG A C 1
ATOM 583 O O . ARG A 1 76 ? -14.93 15.414 -3.043 1 98.56 76 ARG A O 1
ATOM 590 N N . MET A 1 77 ? -12.711 15.445 -3.209 1 98.69 77 MET A N 1
ATOM 591 C CA . MET A 1 77 ? -12.539 16 -1.87 1 98.69 77 MET A CA 1
ATOM 592 C C . MET A 1 77 ? -13.07 17.422 -1.801 1 98.69 77 MET A C 1
ATOM 594 O O . MET A 1 77 ? -13.68 17.828 -0.803 1 98.69 77 MET A O 1
ATOM 598 N N . ASP A 1 78 ? -12.797 18.094 -2.842 1 98.69 78 ASP A N 1
ATOM 599 C CA . ASP A 1 78 ? -13.281 19.469 -2.943 1 98.69 78 ASP A CA 1
ATOM 600 C C . ASP A 1 78 ? -14.805 19.531 -2.918 1 98.69 78 ASP A C 1
ATOM 602 O O . ASP A 1 78 ? -15.391 20.344 -2.205 1 98.69 78 ASP A O 1
ATOM 606 N N . ALA A 1 79 ? -15.406 18.672 -3.652 1 98.56 79 ALA A N 1
ATOM 607 C CA . ALA A 1 79 ? -16.859 18.594 -3.709 1 98.56 79 ALA A CA 1
ATOM 608 C C . ALA A 1 79 ? -17.453 18.297 -2.332 1 98.56 79 ALA A C 1
ATOM 610 O O . ALA A 1 79 ? -18.562 18.703 -2.025 1 98.56 79 ALA A O 1
ATOM 611 N N . ARG A 1 80 ? -16.688 17.656 -1.434 1 98.31 80 ARG A N 1
ATOM 612 C CA . ARG A 1 80 ? -17.125 17.312 -0.087 1 98.31 80 ARG A CA 1
ATOM 613 C C . ARG A 1 80 ? -16.703 18.375 0.921 1 98.31 80 ARG A C 1
ATOM 615 O O . ARG A 1 80 ? -16.953 18.234 2.121 1 98.31 80 ARG A O 1
ATOM 622 N N . GLY A 1 81 ? -15.992 19.359 0.424 1 98.56 81 GLY A N 1
ATOM 623 C CA . GLY A 1 81 ? -15.625 20.5 1.253 1 98.56 81 GLY A CA 1
ATOM 624 C C . GLY A 1 81 ? -14.398 20.234 2.109 1 98.56 81 GLY A C 1
ATOM 625 O O . GLY A 1 81 ? -14.133 20.969 3.062 1 98.56 81 GLY A O 1
ATOM 626 N N . LEU A 1 82 ? -13.594 19.203 1.84 1 98.75 82 LEU A N 1
ATOM 627 C CA . LEU A 1 82 ? -12.461 18.828 2.668 1 98.75 82 LEU A CA 1
ATOM 628 C C . LEU A 1 82 ? -11.211 19.594 2.268 1 98.75 82 LEU A C 1
ATOM 630 O O . LEU A 1 82 ? -10.305 19.781 3.088 1 98.75 82 LEU A O 1
ATOM 634 N N . VAL A 1 83 ? -11.18 19.953 1.005 1 98.88 83 VAL A N 1
ATOM 635 C CA . VAL A 1 83 ? -10.086 20.781 0.497 1 98.88 83 VAL A CA 1
ATOM 636 C C . VAL A 1 83 ? -10.648 21.891 -0.404 1 98.88 83 VAL A C 1
ATOM 638 O O . VAL A 1 83 ? -11.789 21.797 -0.857 1 98.88 83 VAL A O 1
ATOM 641 N N . ASP A 1 84 ? -9.852 22.875 -0.564 1 98.62 84 ASP A N 1
ATOM 642 C CA . ASP A 1 84 ? -10.102 23.938 -1.53 1 98.62 84 ASP A CA 1
ATOM 643 C C . ASP A 1 84 ? -9.023 23.969 -2.611 1 98.62 84 ASP A C 1
ATOM 645 O O . ASP A 1 84 ? -7.836 23.844 -2.312 1 98.62 84 ASP A O 1
ATOM 649 N N . ARG A 1 85 ? -9.406 24.062 -3.854 1 97.44 85 ARG A N 1
ATOM 650 C CA . ARG A 1 85 ? -8.492 24.141 -4.992 1 97.44 85 ARG A CA 1
ATOM 651 C C . ARG A 1 85 ? -8.586 25.484 -5.691 1 97.44 85 ARG A C 1
ATOM 653 O O . ARG A 1 85 ? -9.672 25.922 -6.086 1 97.44 85 ARG A O 1
ATOM 660 N N . GLN A 1 86 ? -7.449 26.125 -5.828 1 95.12 86 GLN A N 1
ATOM 661 C CA . GLN A 1 86 ? -7.434 27.438 -6.457 1 95.12 86 GLN A CA 1
ATOM 662 C C . GLN A 1 86 ? -6.344 27.516 -7.523 1 95.12 86 GLN A C 1
ATOM 664 O O . GLN A 1 86 ? -5.23 27.047 -7.316 1 95.12 86 GLN A O 1
ATOM 669 N N . PRO A 1 87 ? -6.68 28.141 -8.594 1 92.38 87 PRO A N 1
ATOM 670 C CA . PRO A 1 87 ? -5.625 28.359 -9.586 1 92.38 87 PRO A CA 1
ATOM 671 C C . PRO A 1 87 ? -4.535 29.312 -9.078 1 92.38 87 PRO A C 1
ATOM 673 O O . PRO A 1 87 ? -4.805 30.188 -8.258 1 92.38 87 PRO A O 1
ATOM 676 N N . VAL A 1 88 ? -3.305 29.047 -9.516 1 87.69 88 VAL A N 1
ATOM 677 C CA . VAL A 1 88 ? -2.184 29.922 -9.18 1 87.69 88 VAL A CA 1
ATOM 678 C C . VAL A 1 88 ? -2.051 31.031 -10.227 1 87.69 88 VAL A C 1
ATOM 680 O O . VAL A 1 88 ? -1.938 30.75 -11.422 1 87.69 88 VAL A O 1
ATOM 683 N N . ALA A 1 89 ? -2.188 32.188 -9.844 1 84.62 89 ALA A N 1
ATOM 684 C CA . ALA A 1 89 ? -2.221 33.344 -10.734 1 84.62 89 ALA A CA 1
ATOM 685 C C . ALA A 1 89 ? -1.024 33.344 -11.68 1 84.62 89 ALA A C 1
ATOM 687 O O . ALA A 1 89 ? -1.17 33.625 -12.875 1 84.62 89 ALA A O 1
ATOM 688 N N . GLU A 1 90 ? 0.091 33.062 -11.289 1 85.69 90 GLU A N 1
ATOM 689 C CA . GLU A 1 90 ? 1.323 33.188 -12.062 1 85.69 90 GLU A CA 1
ATOM 690 C C . GLU A 1 90 ? 1.638 31.891 -12.812 1 85.69 90 GLU A C 1
ATOM 692 O O . GLU A 1 90 ? 2.658 31.797 -13.5 1 85.69 90 GLU A O 1
ATOM 697 N N . ASP A 1 91 ? 0.868 30.938 -12.641 1 79.06 91 ASP A N 1
ATOM 698 C CA . ASP A 1 91 ? 1.062 29.625 -13.266 1 79.06 91 ASP A CA 1
ATOM 699 C C . ASP A 1 91 ? -0.271 29.016 -13.688 1 79.06 91 ASP A C 1
ATOM 701 O O . ASP A 1 91 ? -0.956 28.391 -12.875 1 79.06 91 ASP A O 1
ATOM 705 N N . ALA A 1 92 ? -0.618 29.281 -14.969 1 76.88 92 ALA A N 1
ATOM 706 C CA . ALA A 1 92 ? -1.938 28.953 -15.492 1 76.88 92 ALA A CA 1
ATOM 707 C C . ALA A 1 92 ? -2.264 27.469 -15.258 1 76.88 92 ALA A C 1
ATOM 709 O O . ALA A 1 92 ? -3.434 27.109 -15.133 1 76.88 92 ALA A O 1
ATOM 710 N N . ARG A 1 93 ? -1.222 26.703 -15.039 1 81.38 93 ARG A N 1
ATOM 711 C CA . ARG A 1 93 ? -1.491 25.281 -14.891 1 81.38 93 ARG A CA 1
ATOM 712 C C . ARG A 1 93 ? -1.323 24.844 -13.438 1 81.38 93 ARG A C 1
ATOM 714 O O . ARG A 1 93 ? -1.597 23.688 -13.094 1 81.38 93 ARG A O 1
ATOM 721 N N . GLY A 1 94 ? -0.99 25.797 -12.68 1 92.31 94 GLY A N 1
ATOM 722 C CA . GLY A 1 94 ? -0.759 25.484 -11.281 1 92.31 94 GLY A CA 1
ATOM 723 C C . GLY A 1 94 ? -2.021 25.531 -10.438 1 92.31 94 GLY A C 1
ATOM 724 O O . GLY A 1 94 ? -2.9 26.359 -10.688 1 92.31 94 GLY A O 1
ATOM 725 N N . VAL A 1 95 ? -2.182 24.594 -9.562 1 96.25 95 VAL A N 1
ATOM 726 C CA . VAL A 1 95 ? -3.305 24.547 -8.633 1 96.25 95 VAL A CA 1
ATOM 727 C C . VAL A 1 95 ? -2.785 24.516 -7.195 1 96.25 95 VAL A C 1
ATOM 729 O O . VAL A 1 95 ? -1.893 23.719 -6.871 1 96.25 95 VAL A O 1
ATOM 732 N N . LEU A 1 96 ? -3.301 25.422 -6.406 1 97.31 96 LEU A N 1
ATOM 733 C CA . LEU A 1 96 ? -3.043 25.391 -4.969 1 97.31 96 LEU A CA 1
ATOM 734 C C . LEU A 1 96 ? -4.125 24.594 -4.242 1 97.31 96 LEU A C 1
ATOM 736 O O . LEU A 1 96 ? -5.316 24.797 -4.492 1 97.31 96 LEU A O 1
ATOM 740 N N . VAL A 1 97 ? -3.693 23.703 -3.365 1 98.69 97 VAL A N 1
ATOM 741 C CA . VAL A 1 97 ? -4.609 22.875 -2.59 1 98.69 97 VAL A CA 1
ATOM 742 C C . VAL A 1 97 ? -4.52 23.25 -1.111 1 98.69 97 VAL A C 1
ATOM 744 O O . VAL A 1 97 ? -3.439 23.188 -0.518 1 98.69 97 VAL A O 1
ATOM 747 N N . GLN A 1 98 ? -5.645 23.578 -0.588 1 98.75 98 GLN A N 1
ATOM 748 C CA . GLN A 1 98 ? -5.703 24 0.808 1 98.75 98 GLN A CA 1
ATOM 749 C C . GLN A 1 98 ? -6.617 23.078 1.618 1 98.75 98 GLN A C 1
ATOM 751 O O . GLN A 1 98 ? -7.734 22.781 1.19 1 98.75 98 GLN A O 1
ATOM 756 N N . LEU A 1 99 ? -6.082 22.641 2.73 1 98.81 99 LEU A N 1
ATOM 757 C CA . LEU A 1 99 ? -6.941 21.953 3.684 1 98.81 99 LEU A CA 1
ATOM 758 C C . LEU A 1 99 ? -7.945 22.906 4.309 1 98.81 99 LEU A C 1
ATOM 760 O O . LEU A 1 99 ? -7.559 23.938 4.863 1 98.81 99 LEU A O 1
ATOM 764 N N . THR A 1 100 ? -9.234 22.609 4.211 1 98.81 100 THR A N 1
ATOM 765 C CA . THR A 1 100 ? -10.266 23.469 4.777 1 98.81 100 THR A CA 1
ATOM 766 C C . THR A 1 100 ? -10.414 23.219 6.277 1 98.81 100 THR A C 1
ATOM 768 O O . THR A 1 100 ? -9.922 22.219 6.797 1 98.81 100 THR A O 1
ATOM 771 N N . PRO A 1 101 ? -11.148 24.141 6.977 1 98.56 101 PRO A N 1
ATOM 772 C CA . PRO A 1 101 ? -11.477 23.875 8.375 1 98.56 101 PRO A CA 1
ATOM 773 C C . PRO A 1 101 ? -12.25 22.578 8.562 1 98.56 101 PRO A C 1
ATOM 775 O O . PRO A 1 101 ? -12.031 21.859 9.539 1 98.56 101 PRO A O 1
ATOM 778 N N . ALA A 1 102 ? -13.109 22.266 7.625 1 98.38 102 ALA A N 1
ATOM 779 C CA . ALA A 1 102 ? -13.859 21.016 7.676 1 98.38 102 ALA A CA 1
ATOM 780 C C . ALA A 1 102 ? -12.93 19.812 7.504 1 98.38 102 ALA A C 1
ATOM 782 O O . ALA A 1 102 ? -13.062 18.812 8.211 1 98.38 102 ALA A O 1
ATOM 783 N N . GLY A 1 103 ? -12 19.938 6.555 1 98.5 103 GLY A N 1
ATOM 784 C CA . GLY A 1 103 ? -11.008 18.891 6.391 1 98.5 103 GLY A CA 1
ATOM 785 C C . GLY A 1 103 ? -10.148 18.688 7.625 1 98.5 103 GLY A C 1
ATOM 786 O O . GLY A 1 103 ? -9.891 17.547 8.023 1 98.5 103 GLY A O 1
ATOM 787 N N . ARG A 1 104 ? -9.758 19.734 8.234 1 98.38 104 ARG A N 1
ATOM 788 C CA . ARG A 1 104 ? -8.953 19.672 9.453 1 98.38 104 ARG A CA 1
ATOM 789 C C . ARG A 1 104 ? -9.734 19.016 10.586 1 98.38 104 ARG A C 1
ATOM 791 O O . ARG A 1 104 ? -9.188 18.188 11.328 1 98.38 104 ARG A O 1
ATOM 798 N N . ARG A 1 105 ? -10.969 19.359 10.703 1 98 105 ARG A N 1
ATOM 799 C CA . ARG A 1 105 ? -11.812 18.75 11.734 1 98 105 ARG A CA 1
ATOM 800 C C . ARG A 1 105 ? -11.945 17.25 11.523 1 98 105 ARG A C 1
ATOM 802 O O . ARG A 1 105 ? -11.898 16.469 12.484 1 98 105 ARG A O 1
ATOM 809 N N . LEU A 1 106 ? -12.125 16.859 10.289 1 97.94 106 LEU A N 1
ATOM 810 C CA . LEU A 1 106 ? -12.227 15.445 9.977 1 97.94 106 LEU A CA 1
ATOM 811 C C . LEU A 1 106 ? -10.938 14.711 10.328 1 97.94 106 LEU A C 1
ATOM 813 O O . LEU A 1 106 ? -10.977 13.633 10.914 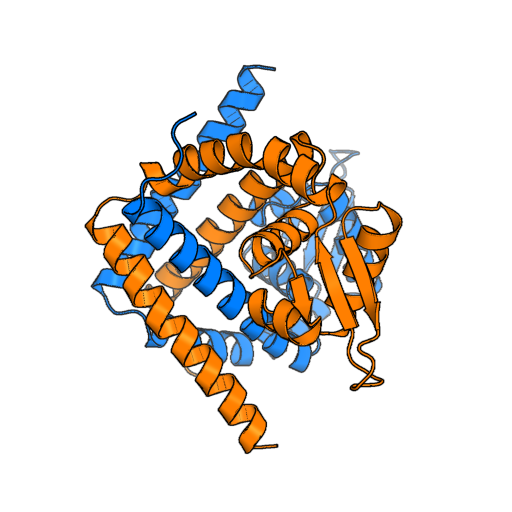1 97.94 106 LEU A O 1
ATOM 817 N N . LEU A 1 107 ? -9.828 15.289 10.008 1 97.88 107 LEU A N 1
ATOM 818 C CA . LEU A 1 107 ? -8.523 14.719 10.32 1 97.88 107 LEU A CA 1
ATOM 819 C C . LEU A 1 107 ? -8.328 14.594 11.828 1 97.88 107 LEU A C 1
ATOM 821 O O . LEU A 1 107 ? -7.895 13.539 12.312 1 97.88 107 LEU A O 1
ATOM 825 N N . GLU A 1 108 ? -8.656 15.617 12.508 1 97 108 GLU A N 1
ATOM 826 C CA . GLU A 1 108 ? -8.469 15.656 13.953 1 97 108 GLU A CA 1
ATOM 827 C C . GLU A 1 108 ? -9.375 14.648 14.656 1 97 108 GLU A C 1
ATOM 829 O O . GLU A 1 108 ? -9.023 14.109 15.711 1 97 108 GLU A O 1
ATOM 834 N N . ARG A 1 109 ? -10.477 14.398 14.07 1 96.88 109 ARG A N 1
ATOM 835 C CA . ARG A 1 109 ? -11.398 13.414 14.617 1 96.88 109 ARG A CA 1
ATOM 836 C C . ARG A 1 109 ? -10.891 11.992 14.375 1 96.88 109 ARG A C 1
ATOM 838 O O . ARG A 1 109 ? -11.016 11.133 15.25 1 96.88 109 ARG A O 1
ATOM 845 N N . ALA A 1 110 ? -10.289 11.766 13.258 1 97.75 110 ALA A N 1
ATOM 846 C CA . ALA A 1 110 ? -9.891 10.414 12.867 1 97.75 110 ALA A CA 1
ATOM 847 C C . ALA A 1 110 ? -8.508 10.07 13.422 1 97.75 110 ALA A C 1
ATOM 849 O O . ALA A 1 110 ? -8.211 8.898 13.664 1 97.75 110 ALA A O 1
ATOM 850 N N . ALA A 1 111 ? -7.672 11.07 13.703 1 97.56 111 ALA A N 1
ATOM 851 C CA . ALA A 1 111 ? -6.242 10.891 13.961 1 97.56 111 ALA A CA 1
ATOM 852 C C . ALA A 1 111 ? -6.012 10.078 15.234 1 97.56 111 ALA A C 1
ATOM 854 O O . ALA A 1 111 ? -5.164 9.18 15.258 1 97.56 111 ALA A O 1
ATOM 855 N N . PRO A 1 112 ? -6.781 10.359 16.328 1 97.44 112 PRO A N 1
ATOM 856 C CA . PRO A 1 112 ? -6.512 9.609 17.562 1 97.44 112 PRO A CA 1
ATOM 857 C C . PRO A 1 112 ? -6.715 8.109 17.391 1 97.44 112 PRO A C 1
ATOM 859 O O . PRO A 1 112 ? -5.883 7.316 17.844 1 97.44 112 PRO A O 1
ATOM 862 N N . ASN A 1 113 ? -7.77 7.711 16.719 1 97.12 113 ASN A N 1
ATOM 863 C CA . ASN A 1 113 ? -8.016 6.293 16.484 1 97.12 113 ASN A CA 1
ATOM 864 C C . ASN A 1 113 ? -6.977 5.688 15.547 1 97.12 113 ASN A C 1
ATOM 866 O O . ASN A 1 113 ? -6.535 4.555 15.75 1 97.12 113 ASN A O 1
ATOM 870 N N . HIS A 1 114 ? -6.617 6.438 14.547 1 97.94 114 HIS A N 1
ATOM 871 C CA . HIS A 1 114 ? -5.594 5.973 13.609 1 97.94 114 HIS A CA 1
ATOM 872 C C . HIS A 1 114 ? -4.266 5.73 14.328 1 97.94 114 HIS A C 1
ATOM 874 O O . HIS A 1 114 ? -3.643 4.684 14.148 1 97.94 114 HIS A O 1
ATOM 880 N N . VAL A 1 115 ? -3.879 6.668 15.156 1 97.88 115 VAL A N 1
ATOM 881 C CA . VAL A 1 115 ? -2.605 6.578 15.859 1 97.88 115 VAL A CA 1
ATOM 882 C C . VAL A 1 115 ? -2.646 5.426 16.859 1 97.88 115 VAL A C 1
ATOM 884 O O . VAL A 1 115 ? -1.66 4.707 17.031 1 97.88 115 VAL A O 1
ATOM 887 N N . ARG A 1 116 ? -3.766 5.285 17.516 1 97.31 116 ARG A N 1
ATOM 888 C CA . ARG A 1 116 ? -3.924 4.172 18.438 1 97.31 116 ARG A CA 1
ATOM 889 C C . ARG A 1 116 ? -3.752 2.834 17.734 1 97.31 116 ARG A C 1
ATOM 891 O O . ARG A 1 116 ? -3.08 1.935 18.234 1 97.31 116 ARG A O 1
ATOM 898 N N . LEU A 1 117 ? -4.34 2.721 16.594 1 97.56 117 LEU A N 1
ATOM 899 C CA . LEU A 1 117 ? -4.238 1.488 15.82 1 97.56 117 LEU A CA 1
ATOM 900 C C . LEU A 1 117 ? -2.812 1.268 15.328 1 97.56 117 LEU A C 1
ATOM 902 O O . LEU A 1 117 ? -2.291 0.154 15.406 1 97.56 117 LEU A O 1
ATOM 906 N N . VAL A 1 118 ? -2.143 2.324 14.828 1 98.31 118 VAL A N 1
ATOM 907 C CA . VAL A 1 118 ? -0.747 2.254 14.414 1 98.31 118 VAL A CA 1
ATOM 908 C C . VAL A 1 118 ? 0.117 1.77 15.578 1 98.31 118 VAL A C 1
ATOM 910 O O . VAL A 1 118 ? 0.983 0.91 15.398 1 98.31 118 VAL A O 1
ATOM 913 N N . ARG A 1 119 ? -0.147 2.324 16.75 1 98 119 ARG A N 1
ATOM 914 C CA . ARG A 1 119 ? 0.609 1.896 17.922 1 98 119 ARG A CA 1
ATOM 915 C C . ARG A 1 119 ? 0.401 0.41 18.188 1 98 119 ARG A C 1
ATOM 917 O O . ARG A 1 119 ? 1.368 -0.335 18.359 1 98 119 ARG A O 1
ATOM 924 N N . GLU A 1 120 ? -0.814 -0.024 18.141 1 97.19 120 GLU A N 1
ATOM 925 C CA . GLU A 1 120 ? -1.188 -1.382 18.516 1 97.19 120 GLU A CA 1
ATOM 926 C C . GLU A 1 120 ? -0.607 -2.406 17.547 1 97.19 120 GLU A C 1
ATOM 928 O O . GLU A 1 120 ? -0.107 -3.453 17.969 1 97.19 120 GLU A O 1
ATOM 933 N N . ILE A 1 121 ? -0.551 -2.105 16.266 1 97.75 121 ILE A N 1
ATOM 934 C CA . ILE A 1 121 ? -0.305 -3.193 15.328 1 97.75 121 ILE A CA 1
ATOM 935 C C . ILE A 1 121 ? 1.049 -2.994 14.648 1 97.75 121 ILE A C 1
ATOM 937 O O . ILE A 1 121 ? 1.464 -3.811 13.828 1 97.75 121 ILE A O 1
ATOM 941 N N . PHE A 1 122 ? 1.714 -1.901 15.016 1 98.56 122 PHE A N 1
ATOM 942 C CA . PHE A 1 122 ? 3.018 -1.69 14.406 1 98.56 122 PHE A CA 1
ATOM 943 C C . PHE A 1 122 ? 4.039 -1.231 15.438 1 98.56 122 PHE A C 1
ATOM 945 O O . PHE A 1 122 ? 4.996 -1.95 15.734 1 98.56 122 PHE A O 1
ATOM 952 N N . ILE A 1 123 ? 3.793 -0.064 16.094 1 98.44 123 ILE A N 1
ATOM 953 C CA . ILE A 1 123 ? 4.789 0.57 16.953 1 98.44 123 ILE A CA 1
ATOM 954 C C . ILE A 1 123 ? 5.102 -0.34 18.141 1 98.44 123 ILE A C 1
ATOM 956 O O . ILE A 1 123 ? 6.27 -0.52 18.5 1 98.44 123 ILE A O 1
ATOM 960 N N . ASP A 1 124 ? 4.105 -0.961 18.719 1 97.38 124 ASP A N 1
ATOM 961 C CA . ASP A 1 124 ? 4.297 -1.821 19.875 1 97.38 124 ASP A CA 1
ATOM 962 C C . ASP A 1 124 ? 4.996 -3.123 19.484 1 97.38 124 ASP A C 1
ATOM 964 O O . ASP A 1 124 ? 5.496 -3.848 20.359 1 97.38 124 ASP A O 1
ATOM 968 N N . CYS A 1 125 ? 5.027 -3.422 18.219 1 97.81 125 CYS A N 1
ATOM 969 C CA . CYS A 1 125 ? 5.66 -4.637 17.703 1 97.81 125 CYS A CA 1
ATOM 970 C C . CYS A 1 125 ? 7.137 -4.398 17.422 1 97.81 125 CYS A C 1
ATOM 972 O O . CYS A 1 125 ? 7.91 -5.352 17.297 1 97.81 125 CYS A O 1
ATOM 974 N N . VAL A 1 126 ? 7.535 -3.166 17.297 1 98.06 126 VAL A N 1
ATOM 975 C CA . VAL A 1 126 ? 8.859 -2.822 16.781 1 98.06 126 VAL A CA 1
ATOM 976 C C . VAL A 1 126 ? 9.836 -2.662 17.953 1 98.06 126 VAL A C 1
ATOM 978 O O . VAL A 1 126 ? 9.641 -1.816 18.828 1 98.06 126 VAL A O 1
ATOM 981 N N . ASP A 1 127 ? 10.836 -3.436 18.031 1 97.31 127 ASP A N 1
ATOM 982 C CA . ASP A 1 127 ? 11.891 -3.199 19.016 1 97.31 127 ASP A CA 1
ATOM 983 C C . ASP A 1 127 ? 12.906 -2.184 18.484 1 97.31 127 ASP A C 1
ATOM 985 O O . ASP A 1 127 ? 12.844 -1.775 17.328 1 97.31 127 ASP A O 1
ATOM 989 N N . PRO A 1 128 ? 13.859 -1.732 19.328 1 97.12 128 PRO A N 1
ATOM 990 C CA . PRO A 1 128 ? 14.773 -0.654 18.938 1 97.12 128 PRO A CA 1
ATOM 991 C C . PRO A 1 128 ? 15.633 -1.011 17.734 1 97.12 128 PRO A C 1
ATOM 993 O O . PRO A 1 128 ? 15.852 -0.17 16.859 1 97.12 128 PRO A O 1
ATOM 996 N N . ALA A 1 129 ? 16.109 -2.195 17.672 1 96.81 129 ALA A N 1
ATOM 997 C CA . ALA A 1 129 ? 16.922 -2.615 16.531 1 96.81 129 ALA A CA 1
ATOM 998 C C . ALA A 1 129 ? 16.109 -2.646 15.25 1 96.81 129 ALA A C 1
ATOM 1000 O O . ALA A 1 129 ? 16.609 -2.271 14.18 1 96.81 129 ALA A O 1
ATOM 1001 N N . GLU A 1 130 ? 14.914 -3.09 15.305 1 98.25 130 GLU A N 1
ATOM 1002 C CA . GLU A 1 130 ? 14.008 -3.109 14.156 1 98.25 130 GLU A CA 1
ATOM 1003 C C . GLU A 1 130 ? 13.664 -1.693 13.695 1 98.25 130 GLU A C 1
ATOM 1005 O O . GLU A 1 130 ? 13.594 -1.422 12.5 1 98.25 130 GLU A O 1
ATOM 1010 N N . ALA A 1 131 ? 13.5 -0.801 14.664 1 98.44 131 ALA A N 1
ATOM 1011 C CA . ALA A 1 131 ? 13.242 0.598 14.336 1 98.44 131 ALA A CA 1
ATOM 1012 C C . ALA A 1 131 ? 14.406 1.202 13.555 1 98.44 131 ALA A C 1
ATOM 1014 O O . ALA A 1 131 ? 14.203 1.872 12.539 1 98.44 131 ALA A O 1
ATOM 1015 N N . GLU A 1 132 ? 15.539 0.911 14.008 1 98.19 132 GLU A N 1
ATOM 1016 C CA . GLU A 1 132 ? 16.734 1.401 13.328 1 98.19 132 GLU A CA 1
ATOM 1017 C C . GLU A 1 132 ? 16.844 0.83 11.914 1 98.19 132 GLU A C 1
ATOM 1019 O O . GLU A 1 132 ? 17.203 1.541 10.977 1 98.19 132 GLU A O 1
ATOM 1024 N N . ALA A 1 133 ? 16.547 -0.426 11.75 1 98.38 133 ALA A N 1
ATOM 1025 C CA . ALA A 1 133 ? 16.594 -1.094 10.453 1 98.38 133 ALA A CA 1
ATOM 1026 C C . ALA A 1 133 ? 15.594 -0.474 9.484 1 98.38 133 ALA A C 1
ATOM 1028 O O . ALA A 1 133 ? 15.914 -0.25 8.312 1 98.38 133 ALA A O 1
ATOM 1029 N N . ILE A 1 134 ? 14.359 -0.161 9.961 1 98.31 134 ILE A N 1
ATOM 1030 C CA . ILE A 1 134 ? 13.32 0.437 9.125 1 98.31 134 ILE A CA 1
ATOM 1031 C C . ILE A 1 134 ? 1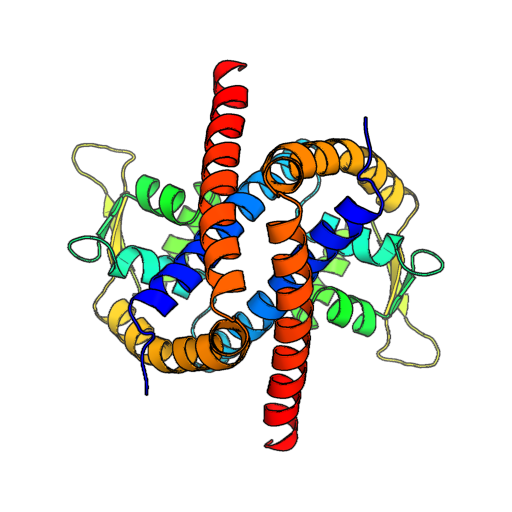3.766 1.82 8.656 1 98.31 134 ILE A C 1
ATOM 1033 O O . ILE A 1 134 ? 13.625 2.156 7.48 1 98.31 134 ILE A O 1
ATOM 1037 N N . GLN A 1 135 ? 14.297 2.578 9.594 1 98.5 135 GLN A N 1
ATOM 1038 C CA . GLN A 1 135 ? 14.742 3.928 9.258 1 98.5 135 GLN A CA 1
ATOM 1039 C C . GLN A 1 135 ? 15.875 3.896 8.234 1 98.5 135 GLN A C 1
ATOM 1041 O O . GLN A 1 135 ? 15.844 4.629 7.246 1 98.5 135 GLN A O 1
ATOM 1046 N N . ALA A 1 136 ? 16.844 3.016 8.477 1 98.56 136 ALA A N 1
ATOM 1047 C CA . ALA A 1 136 ? 17.969 2.895 7.566 1 98.56 136 ALA A CA 1
ATOM 1048 C C . ALA A 1 136 ? 17.531 2.412 6.191 1 98.56 136 ALA A C 1
ATOM 1050 O O . ALA A 1 136 ? 17.922 2.971 5.168 1 98.56 136 ALA A O 1
ATOM 1051 N N . LEU A 1 137 ? 16.734 1.422 6.113 1 98.44 137 LEU A N 1
ATOM 1052 C CA . LEU A 1 137 ? 16.25 0.87 4.852 1 98.44 137 LEU A CA 1
ATOM 1053 C C . LEU A 1 137 ? 15.398 1.889 4.102 1 98.44 137 LEU A C 1
ATOM 1055 O O . LEU A 1 137 ? 15.477 1.987 2.877 1 98.44 137 LEU A O 1
ATOM 1059 N N . SER A 1 138 ? 14.547 2.582 4.867 1 98.38 138 SER A N 1
ATOM 1060 C CA . SER A 1 138 ? 13.734 3.629 4.258 1 98.38 138 SER A CA 1
ATOM 1061 C C . SER A 1 138 ? 14.602 4.633 3.506 1 98.38 138 SER A C 1
ATOM 1063 O O . SER A 1 138 ? 14.32 4.961 2.35 1 98.38 138 SER A O 1
ATOM 1065 N N . ASP A 1 139 ? 15.664 5.086 4.133 1 98.19 139 ASP A N 1
ATOM 1066 C CA . ASP A 1 139 ? 16.562 6.055 3.502 1 98.19 139 ASP A CA 1
ATOM 1067 C C . ASP A 1 139 ? 17.172 5.488 2.223 1 98.19 139 ASP A C 1
ATOM 1069 O O . ASP A 1 139 ? 17.234 6.172 1.201 1 98.19 139 ASP A O 1
ATOM 1073 N N . LYS A 1 140 ? 17.594 4.27 2.225 1 98.5 140 LYS A N 1
ATOM 1074 C CA . LYS A 1 140 ? 18.219 3.619 1.076 1 98.5 140 LYS A CA 1
ATOM 1075 C C . LYS A 1 140 ? 17.234 3.439 -0.066 1 98.5 140 LYS A C 1
ATOM 1077 O O . LYS A 1 140 ? 17.547 3.717 -1.224 1 98.5 140 LYS A O 1
ATOM 1082 N N . VAL A 1 141 ? 16.016 2.969 0.284 1 97.88 141 VAL A N 1
ATOM 1083 C CA . VAL A 1 141 ? 14.984 2.697 -0.719 1 97.88 141 VAL A CA 1
ATOM 1084 C C . VAL A 1 141 ? 14.539 4.004 -1.369 1 97.88 141 VAL A C 1
ATOM 1086 O O . VAL A 1 141 ? 14.414 4.086 -2.594 1 97.88 141 VAL A O 1
ATOM 1089 N N . VAL A 1 142 ? 14.273 5.016 -0.537 1 97.31 142 VAL A N 1
ATOM 1090 C CA . VAL A 1 142 ? 13.852 6.316 -1.048 1 97.31 142 VAL A CA 1
ATOM 1091 C C . VAL A 1 142 ? 14.914 6.859 -2.008 1 97.31 142 VAL A C 1
ATOM 1093 O O . VAL A 1 142 ? 14.578 7.348 -3.092 1 97.31 142 VAL A O 1
ATOM 1096 N N . THR A 1 143 ? 16.156 6.719 -1.671 1 97.12 143 THR A N 1
ATOM 1097 C CA . THR A 1 143 ? 17.266 7.164 -2.516 1 97.12 143 THR A CA 1
ATOM 1098 C C . THR A 1 143 ? 17.312 6.355 -3.811 1 97.12 143 THR A C 1
ATOM 1100 O O . THR A 1 143 ? 17.453 6.922 -4.895 1 97.12 143 THR A O 1
ATOM 1103 N N . ALA A 1 144 ?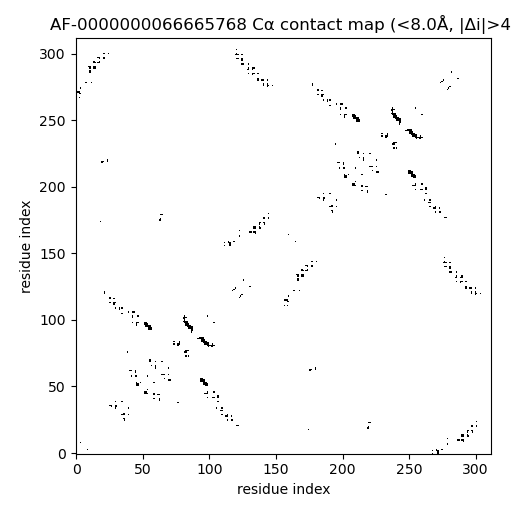 17.172 5.07 -3.715 1 97.12 144 ALA A N 1
ATOM 1104 C CA . ALA A 1 144 ? 17.234 4.195 -4.883 1 97.12 144 ALA A CA 1
ATOM 1105 C C . ALA A 1 144 ? 16.109 4.516 -5.859 1 97.12 144 ALA A C 1
ATOM 1107 O O . ALA A 1 144 ? 16.312 4.539 -7.074 1 97.12 144 ALA A O 1
ATOM 1108 N N . VAL A 1 145 ? 14.898 4.754 -5.34 1 96.62 145 VAL A N 1
ATOM 1109 C CA . VAL A 1 145 ? 13.742 5.059 -6.18 1 96.62 145 VAL A CA 1
ATOM 1110 C C . VAL A 1 145 ? 13.961 6.387 -6.898 1 96.62 145 VAL A C 1
ATOM 1112 O O . VAL A 1 145 ? 13.656 6.516 -8.086 1 96.62 145 VAL A O 1
ATOM 1115 N N . GLU A 1 146 ? 14.461 7.367 -6.18 1 91.88 146 GLU A N 1
ATOM 1116 C CA . GLU A 1 146 ? 14.719 8.672 -6.773 1 91.88 146 GLU A CA 1
ATOM 1117 C C . GLU A 1 146 ? 15.773 8.586 -7.867 1 91.88 146 GLU A C 1
ATOM 1119 O O . GLU A 1 146 ? 15.688 9.289 -8.875 1 91.88 146 GLU A O 1
ATOM 1124 N N . GLU A 1 147 ? 16.703 7.719 -7.691 1 89.69 147 GLU A N 1
ATOM 1125 C CA . GLU A 1 147 ? 17.781 7.551 -8.672 1 8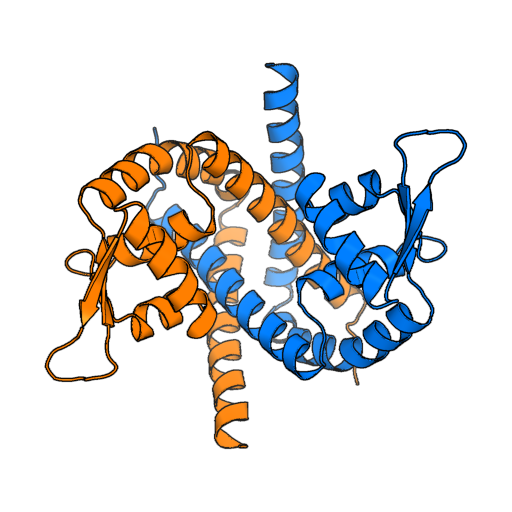9.69 147 GLU A CA 1
ATOM 1126 C C . GLU A 1 147 ? 17.297 6.762 -9.883 1 89.69 147 GLU A C 1
ATOM 1128 O O . GLU A 1 147 ? 17.812 6.945 -10.992 1 89.69 147 GLU A O 1
ATOM 1133 N N . SER A 1 148 ? 16.469 5.809 -9.648 1 84.19 148 SER A N 1
ATOM 1134 C CA . SER A 1 148 ? 15.945 5.008 -10.75 1 84.19 148 SER A CA 1
ATOM 1135 C C . SER A 1 148 ? 15.023 5.828 -11.641 1 84.19 148 SER A C 1
ATOM 1137 O O . SER A 1 148 ? 14.875 5.535 -12.828 1 84.19 148 SER A O 1
ATOM 1139 N N . SER A 1 149 ? 14.266 6.723 -11.062 1 71.69 149 SER A N 1
ATOM 1140 C CA . SER A 1 149 ? 13.375 7.602 -11.82 1 71.69 149 SER A CA 1
ATOM 1141 C C . SER A 1 149 ? 14.164 8.586 -12.672 1 71.69 149 SER A C 1
ATOM 1143 O O . SER A 1 149 ? 13.648 9.094 -13.672 1 71.69 149 SER A O 1
ATOM 1145 N N . VAL A 1 150 ? 15.242 9 -12.062 1 55.69 150 VAL A N 1
ATOM 1146 C CA . VAL A 1 150 ? 16.094 9.922 -12.805 1 55.69 150 VAL A CA 1
ATOM 1147 C C . VAL A 1 150 ? 16.75 9.195 -13.969 1 55.69 150 VAL A C 1
ATOM 1149 O O . VAL A 1 150 ? 16.922 9.766 -15.047 1 55.69 150 VAL A O 1
ATOM 1152 N N . GLY A 1 151 ? 17.172 7.984 -13.711 1 49.72 151 GLY A N 1
ATOM 1153 C CA . GLY A 1 151 ? 17.797 7.266 -14.812 1 49.72 151 GLY A CA 1
ATOM 1154 C C . GLY A 1 151 ? 16.859 7.035 -15.984 1 49.72 151 GLY A C 1
ATOM 1155 O O . GLY A 1 151 ? 17.281 7.008 -17.141 1 49.72 151 GLY A O 1
ATOM 1156 N N . THR A 1 152 ? 15.641 6.73 -15.766 1 48.38 152 THR A N 1
ATOM 1157 C CA . THR A 1 152 ? 14.672 6.613 -16.844 1 48.38 152 THR A CA 1
ATOM 1158 C C . THR A 1 152 ? 14.391 7.98 -17.469 1 48.38 152 THR A C 1
ATOM 1160 O O . THR A 1 152 ? 14.117 8.078 -18.672 1 48.38 152 THR A O 1
ATOM 1163 N N . ARG A 1 153 ? 14.461 8.977 -16.734 1 46.12 153 ARG A N 1
ATOM 1164 C CA . ARG A 1 153 ? 14.297 10.312 -17.297 1 46.12 153 ARG A CA 1
ATOM 1165 C C . ARG A 1 153 ? 15.492 10.695 -18.156 1 46.12 153 ARG A C 1
ATOM 1167 O O . ARG A 1 153 ? 15.344 11.398 -19.156 1 46.12 153 ARG A O 1
ATOM 1174 N N . GLN A 1 154 ? 16.656 10.438 -17.641 1 45.19 154 GLN A N 1
ATOM 1175 C CA . GLN A 1 154 ? 17.812 10.844 -18.438 1 45.19 154 GLN A CA 1
ATOM 1176 C C . GLN A 1 154 ? 17.938 9.992 -19.703 1 45.19 154 GLN A C 1
ATOM 1178 O O . GLN A 1 154 ? 18.578 10.406 -20.672 1 45.19 154 GLN A O 1
ATOM 1183 N N . ALA A 1 155 ? 17.484 8.789 -19.609 1 43.62 155 ALA A N 1
ATOM 1184 C CA . ALA A 1 155 ? 17.625 7.969 -20.812 1 43.62 155 ALA A CA 1
ATOM 1185 C C . ALA A 1 155 ? 16.562 8.32 -21.844 1 43.62 155 ALA A C 1
ATOM 1187 O O . ALA A 1 155 ? 16.594 7.82 -22.984 1 43.62 155 ALA A O 1
ATOM 1188 N N . SER A 1 156 ? 15.414 8.883 -21.422 1 36.06 156 SER A N 1
ATOM 1189 C CA . SER A 1 156 ? 14.547 9.297 -22.531 1 36.06 156 SER A CA 1
ATOM 1190 C C . SER A 1 156 ? 15.062 10.57 -23.188 1 36.06 156 SER A C 1
ATOM 1192 O O . SER A 1 156 ? 15.547 11.477 -22.5 1 36.06 156 SER A O 1
ATOM 1194 N N . MET B 1 1 ? -5.082 9.594 25.141 1 53.81 1 MET B N 1
ATOM 1195 C CA . MET B 1 1 ? -4.664 8.852 23.938 1 53.81 1 MET B CA 1
ATOM 1196 C C . MET B 1 1 ? -3.182 9.07 23.656 1 53.81 1 MET B C 1
ATOM 1198 O O . MET B 1 1 ? -2.701 10.211 23.688 1 53.81 1 MET B O 1
ATOM 1202 N N . GLU B 1 2 ? -2.291 8.086 23.953 1 78.81 2 GLU B N 1
ATOM 1203 C CA . GLU B 1 2 ? -0.882 8.469 23.922 1 78.81 2 GLU B CA 1
ATOM 1204 C C . GLU B 1 2 ? -0.362 8.547 22.484 1 78.81 2 GLU B C 1
ATOM 1206 O O . GLU B 1 2 ? -0.494 7.598 21.719 1 78.81 2 GLU B O 1
ATOM 1211 N N . TRP B 1 3 ? -0.212 9.805 21.938 1 91.94 3 TRP B N 1
ATOM 1212 C CA . TRP B 1 3 ? 0.46 10.109 20.672 1 91.94 3 TRP B CA 1
ATOM 1213 C C . TRP B 1 3 ? 1.819 9.422 20.594 1 91.94 3 TRP B C 1
ATOM 1215 O O . TRP B 1 3 ? 2.35 8.977 21.625 1 91.94 3 TRP B O 1
ATOM 1225 N N . LEU B 1 4 ? 2.229 9.242 19.438 1 96.88 4 LEU B N 1
ATOM 1226 C CA . LEU B 1 4 ? 3.545 8.633 19.266 1 96.88 4 LEU B CA 1
ATOM 1227 C C . LEU B 1 4 ? 4.641 9.547 19.781 1 96.88 4 LEU B C 1
ATOM 1229 O O . LEU B 1 4 ? 4.578 10.766 19.594 1 96.88 4 LEU B O 1
ATOM 1233 N N . SER B 1 5 ? 5.582 8.93 20.531 1 97 5 SER B N 1
ATOM 1234 C CA . SER B 1 5 ? 6.773 9.703 20.859 1 97 5 SER B CA 1
ATOM 1235 C C . SER B 1 5 ? 7.504 10.156 19.609 1 97 5 SER B C 1
ATOM 1237 O O . SER B 1 5 ? 7.219 9.68 18.5 1 97 5 SER B O 1
ATOM 1239 N N . ASP B 1 6 ? 8.43 11.094 19.734 1 96.19 6 ASP B N 1
ATOM 1240 C CA . ASP B 1 6 ? 9.203 11.586 18.594 1 96.19 6 ASP B CA 1
ATOM 1241 C C . ASP B 1 6 ? 9.914 10.445 17.875 1 96.19 6 ASP B C 1
ATOM 1243 O O . ASP B 1 6 ? 9.898 10.367 16.641 1 96.19 6 ASP B O 1
ATOM 1247 N N . GLU B 1 7 ? 10.5 9.578 18.672 1 96.31 7 GLU B N 1
ATOM 1248 C CA . GLU B 1 7 ? 11.227 8.453 18.094 1 96.31 7 GLU B CA 1
ATOM 1249 C C . GLU B 1 7 ? 10.289 7.492 17.375 1 96.31 7 GLU B C 1
ATOM 1251 O O . GLU B 1 7 ? 10.617 6.996 16.297 1 96.31 7 GLU B O 1
ATOM 1256 N N . GLU B 1 8 ? 9.141 7.266 17.953 1 97.75 8 GLU B N 1
ATOM 1257 C CA . GLU B 1 8 ? 8.141 6.406 17.328 1 97.75 8 GLU B CA 1
ATOM 1258 C C . GLU B 1 8 ? 7.617 7.016 16.031 1 97.75 8 GLU B C 1
ATOM 1260 O O . GLU B 1 8 ? 7.426 6.309 15.047 1 97.75 8 GLU B O 1
ATOM 1265 N N . GLN B 1 9 ? 7.453 8.328 16.078 1 97.69 9 GLN B N 1
ATOM 1266 C CA . GLN B 1 9 ? 6.973 9.039 14.898 1 97.69 9 GLN B CA 1
ATOM 1267 C C . GLN B 1 9 ? 7.977 8.961 13.75 1 97.69 9 GLN B C 1
ATOM 1269 O O . GLN B 1 9 ? 7.594 8.805 12.594 1 97.69 9 GLN B O 1
ATOM 1274 N N . VAL B 1 10 ? 9.25 9.07 14.086 1 97.94 10 VAL B N 1
ATOM 1275 C CA . VAL B 1 10 ? 10.305 8.969 13.078 1 97.94 10 VAL B CA 1
ATOM 1276 C C . VAL B 1 10 ? 10.25 7.598 12.414 1 97.94 10 VAL B C 1
ATOM 1278 O O . VAL B 1 10 ? 10.328 7.492 11.188 1 97.94 10 VAL B O 1
ATOM 1281 N N . THR B 1 11 ? 10.062 6.551 13.164 1 98.56 11 THR B N 1
ATOM 1282 C CA . THR B 1 11 ? 10.016 5.188 12.648 1 98.56 11 THR B CA 1
ATOM 1283 C C . THR B 1 11 ? 8.789 4.988 11.766 1 98.56 11 THR B C 1
ATOM 1285 O O . THR B 1 11 ? 8.891 4.438 10.664 1 98.56 11 THR B O 1
ATOM 1288 N N . TRP B 1 12 ? 7.641 5.441 12.219 1 98.56 12 TRP B N 1
ATOM 1289 C CA . TRP B 1 12 ? 6.402 5.309 11.453 1 98.56 12 TRP B CA 1
ATOM 1290 C C . TRP B 1 12 ? 6.48 6.09 10.148 1 98.56 12 TRP B C 1
ATOM 1292 O O . TRP B 1 12 ? 6.137 5.562 9.086 1 98.56 12 TRP B O 1
ATOM 1302 N N . THR B 1 13 ? 6.992 7.285 10.242 1 97.81 13 THR B N 1
ATOM 1303 C CA . THR B 1 13 ? 7.109 8.133 9.055 1 97.81 13 THR B CA 1
ATOM 1304 C C . THR B 1 13 ? 8.07 7.512 8.047 1 97.81 13 THR B C 1
ATOM 1306 O O . THR B 1 13 ? 7.828 7.57 6.836 1 97.81 13 THR B O 1
ATOM 1309 N N . ALA B 1 14 ? 9.148 6.938 8.508 1 98.38 14 ALA B N 1
ATOM 1310 C CA . ALA B 1 14 ? 10.102 6.254 7.637 1 98.38 14 ALA B CA 1
ATOM 1311 C C . ALA B 1 14 ? 9.438 5.09 6.902 1 98.38 14 ALA B C 1
ATOM 1313 O O . ALA B 1 14 ? 9.617 4.934 5.691 1 98.38 14 ALA B O 1
ATOM 1314 N N . TYR B 1 15 ? 8.672 4.301 7.613 1 98.62 15 TYR B N 1
ATOM 1315 C CA . TYR B 1 15 ? 7.977 3.174 7.004 1 98.62 15 TYR B CA 1
ATOM 1316 C C . TYR B 1 15 ? 7 3.65 5.934 1 98.62 15 TYR B C 1
ATOM 1318 O O . TYR B 1 15 ? 6.977 3.111 4.824 1 98.62 15 TYR B O 1
ATOM 1326 N N . VAL B 1 16 ? 6.199 4.637 6.262 1 98.25 16 VAL B N 1
ATOM 1327 C CA . VAL B 1 16 ? 5.18 5.148 5.352 1 98.25 16 VAL B CA 1
ATOM 1328 C C . VAL B 1 16 ? 5.84 5.688 4.086 1 98.25 16 VAL B C 1
ATOM 1330 O O . VAL B 1 16 ? 5.395 5.395 2.973 1 98.25 16 VAL B O 1
ATOM 1333 N N . ARG B 1 17 ? 6.895 6.449 4.289 1 97.38 17 ARG B N 1
ATOM 1334 C CA . ARG B 1 17 ? 7.605 7.043 3.158 1 97.38 17 ARG B CA 1
ATOM 1335 C C . ARG B 1 17 ? 8.188 5.965 2.248 1 97.38 17 ARG B C 1
ATOM 1337 O O . ARG B 1 17 ? 8.047 6.039 1.025 1 97.38 17 ARG B O 1
ATOM 1344 N N . MET B 1 18 ? 8.812 5.023 2.787 1 98.06 18 MET B N 1
ATOM 1345 C CA . MET B 1 18 ? 9.375 3.91 2.027 1 98.06 18 MET B CA 1
ATOM 1346 C C . MET B 1 18 ? 8.289 3.176 1.249 1 98.06 18 MET B C 1
ATOM 1348 O O . MET B 1 18 ? 8.438 2.92 0.054 1 98.06 18 MET B O 1
ATOM 1352 N N . ARG B 1 19 ? 7.23 2.848 1.926 1 98.12 19 ARG B N 1
ATOM 1353 C CA . ARG B 1 19 ? 6.125 2.109 1.321 1 98.12 19 ARG B CA 1
ATOM 1354 C C . ARG B 1 19 ? 5.52 2.885 0.156 1 98.12 19 ARG B C 1
ATOM 1356 O O . ARG B 1 19 ? 5.281 2.32 -0.913 1 98.12 19 ARG B O 1
ATOM 1363 N N . GLN B 1 20 ? 5.297 4.184 0.335 1 97.62 20 GLN B N 1
ATOM 1364 C CA . GLN B 1 20 ? 4.715 5.02 -0.71 1 97.62 20 GLN B CA 1
ATOM 1365 C C . GLN B 1 20 ? 5.605 5.055 -1.947 1 97.62 20 GLN B C 1
ATOM 1367 O O . GLN B 1 20 ? 5.125 4.898 -3.07 1 97.62 20 GLN B O 1
ATOM 1372 N N . ARG B 1 21 ? 6.867 5.25 -1.72 1 97.56 21 ARG B N 1
ATOM 1373 C CA . ARG B 1 21 ? 7.809 5.355 -2.828 1 97.56 21 ARG B CA 1
ATOM 1374 C C . ARG B 1 21 ? 7.961 4.02 -3.549 1 97.56 21 ARG B C 1
ATOM 1376 O O . ARG B 1 21 ? 7.957 3.971 -4.781 1 97.56 21 ARG B O 1
ATOM 1383 N N . LEU B 1 22 ? 8.094 2.979 -2.814 1 98.06 22 LEU B N 1
ATOM 1384 C CA . LEU B 1 22 ? 8.242 1.643 -3.381 1 98.06 22 LEU B CA 1
ATOM 1385 C C . LEU B 1 22 ? 7.008 1.253 -4.191 1 98.06 22 LEU B C 1
ATOM 1387 O O . LEU B 1 22 ? 7.125 0.809 -5.332 1 98.06 22 LEU B O 1
ATOM 1391 N N . ASP B 1 23 ? 5.836 1.458 -3.623 1 97.75 23 ASP B N 1
ATOM 1392 C CA . ASP B 1 23 ? 4.59 1.104 -4.301 1 97.75 23 ASP B CA 1
ATOM 1393 C C . ASP B 1 23 ? 4.43 1.888 -5.598 1 97.75 23 ASP B C 1
ATOM 1395 O O . ASP B 1 23 ? 4.023 1.329 -6.621 1 97.75 23 ASP B O 1
ATOM 1399 N N . ALA B 1 24 ? 4.75 3.141 -5.527 1 97.25 24 ALA B N 1
ATOM 1400 C CA . ALA B 1 24 ? 4.609 3.982 -6.715 1 97.25 24 ALA B CA 1
ATOM 1401 C C . ALA B 1 24 ? 5.559 3.537 -7.82 1 97.25 24 ALA B C 1
ATOM 1403 O O . ALA B 1 24 ? 5.164 3.439 -8.984 1 97.25 24 ALA B O 1
ATOM 1404 N N . ALA B 1 25 ? 6.777 3.285 -7.48 1 97.69 25 ALA B N 1
ATOM 1405 C CA . ALA B 1 25 ? 7.766 2.859 -8.469 1 97.69 25 ALA B CA 1
ATOM 1406 C C . ALA B 1 25 ? 7.375 1.522 -9.094 1 97.69 25 ALA B C 1
ATOM 1408 O O . ALA B 1 25 ? 7.457 1.352 -10.312 1 97.69 25 ALA B O 1
ATOM 1409 N N . LEU B 1 26 ? 6.965 0.604 -8.297 1 98.12 26 LEU B N 1
ATOM 1410 C CA . LEU B 1 26 ? 6.598 -0.719 -8.789 1 98.12 26 LEU B CA 1
ATOM 1411 C C . LEU B 1 26 ? 5.344 -0.649 -9.656 1 98.12 26 LEU B C 1
ATOM 1413 O O . LEU B 1 26 ? 5.25 -1.329 -10.68 1 98.12 26 LEU B O 1
ATOM 1417 N N . ALA B 1 27 ? 4.406 0.179 -9.219 1 97.69 27 ALA B N 1
ATOM 1418 C CA . ALA B 1 27 ? 3.197 0.356 -10.016 1 97.69 27 ALA B CA 1
ATOM 1419 C C . ALA B 1 27 ? 3.523 0.95 -11.383 1 97.69 27 ALA B C 1
ATOM 1421 O O . ALA B 1 27 ? 2.971 0.524 -12.398 1 97.69 27 ALA B O 1
ATOM 1422 N N . ALA B 1 28 ? 4.379 1.927 -11.391 1 96.69 28 ALA B N 1
ATOM 1423 C CA . ALA B 1 28 ? 4.793 2.529 -12.656 1 96.69 28 ALA B CA 1
ATOM 1424 C C . ALA B 1 28 ? 5.473 1.501 -13.555 1 96.69 28 ALA B C 1
ATOM 1426 O O . ALA B 1 28 ? 5.234 1.472 -14.766 1 96.69 28 ALA B O 1
ATOM 1427 N N . GLY B 1 29 ? 6.336 0.672 -13.008 1 96.94 29 GLY B N 1
ATOM 1428 C CA . GLY B 1 29 ? 6.973 -0.393 -13.766 1 96.94 29 GLY B CA 1
ATOM 1429 C C . GLY B 1 29 ? 5.98 -1.374 -14.367 1 96.94 29 GLY B C 1
ATOM 1430 O O . GLY B 1 29 ? 6.098 -1.751 -15.531 1 96.94 29 GLY B O 1
ATOM 1431 N N . LEU B 1 30 ? 5.004 -1.765 -13.586 1 98 30 LEU B N 1
ATOM 1432 C CA . LEU B 1 30 ? 3.99 -2.707 -14.055 1 98 30 LEU B CA 1
ATOM 1433 C C . LEU B 1 30 ? 3.141 -2.092 -15.156 1 98 30 LEU B C 1
ATOM 1435 O O . LEU B 1 30 ? 2.777 -2.773 -16.125 1 98 30 LEU B O 1
ATOM 1439 N N . THR B 1 31 ? 2.863 -0.816 -14.984 1 96.38 31 THR B N 1
ATOM 1440 C CA . THR B 1 31 ? 2.084 -0.107 -15.992 1 96.38 31 THR B CA 1
ATOM 1441 C C . THR B 1 31 ? 2.785 -0.147 -17.344 1 96.38 31 THR B C 1
ATOM 1443 O O . THR B 1 31 ? 2.141 -0.32 -18.375 1 96.38 31 THR B O 1
ATOM 1446 N N . LYS B 1 32 ? 4.066 -0.038 -17.328 1 95.62 32 LYS B N 1
ATOM 1447 C CA . LYS B 1 32 ? 4.848 -0.105 -18.562 1 95.62 32 LYS B CA 1
ATOM 1448 C C . LYS B 1 32 ? 4.699 -1.467 -19.234 1 95.62 32 LYS B C 1
ATOM 1450 O O . LYS B 1 32 ? 4.789 -1.573 -20.453 1 95.62 32 LYS B O 1
ATOM 1455 N N . ASP B 1 33 ? 4.449 -2.445 -18.469 1 95.44 33 ASP B N 1
ATOM 1456 C CA . ASP B 1 33 ? 4.297 -3.801 -18.984 1 95.44 33 ASP B CA 1
ATOM 1457 C C . ASP B 1 33 ? 2.83 -4.113 -19.281 1 95.44 33 ASP B C 1
ATOM 1459 O O . ASP B 1 33 ? 2.482 -5.254 -19.578 1 95.44 33 ASP B O 1
ATOM 1463 N N . GLY B 1 34 ? 1.947 -3.135 -19.062 1 95.44 34 GLY B N 1
ATOM 1464 C CA . GLY B 1 34 ? 0.547 -3.283 -19.422 1 95.44 34 GLY B CA 1
ATOM 1465 C C . GLY B 1 34 ? -0.271 -4 -18.359 1 95.44 34 GLY B C 1
ATOM 1466 O O . GLY B 1 34 ? -1.313 -4.582 -18.672 1 95.44 34 GLY B O 1
ATOM 1467 N N . VAL B 1 35 ? 0.24 -4.055 -17.156 1 97.69 35 VAL B N 1
ATOM 1468 C CA . VAL B 1 35 ? -0.468 -4.719 -16.062 1 97.69 35 VAL B CA 1
ATOM 1469 C C . VAL B 1 35 ? -0.629 -3.756 -14.891 1 97.69 35 VAL B C 1
ATOM 1471 O O . VAL B 1 35 ? 0.296 -3.01 -14.562 1 97.69 35 VAL B O 1
ATOM 1474 N N . SER B 1 36 ? -1.77 -3.703 -14.266 1 97.62 36 SER B N 1
ATOM 1475 C CA . SER B 1 36 ? -1.968 -2.881 -13.078 1 97.62 36 SER B CA 1
ATOM 1476 C C . SER B 1 36 ? -1.402 -3.561 -11.836 1 97.62 36 SER B C 1
ATOM 1478 O O . SER B 1 36 ? -1.261 -4.785 -11.805 1 97.62 36 SER B O 1
ATOM 1480 N N . ALA B 1 37 ? -1.104 -2.791 -10.844 1 97.81 37 ALA B N 1
ATOM 1481 C CA . ALA B 1 37 ? -0.644 -3.35 -9.578 1 97.81 37 ALA B CA 1
ATOM 1482 C C . ALA B 1 37 ? -1.686 -4.293 -8.984 1 97.81 37 ALA B C 1
ATOM 1484 O O . ALA B 1 37 ? -1.339 -5.34 -8.43 1 97.81 37 ALA B O 1
ATOM 1485 N N . ALA B 1 38 ? -2.961 -3.959 -9.117 1 98.19 38 ALA B N 1
ATOM 1486 C CA . ALA B 1 38 ? -4.047 -4.777 -8.586 1 98.19 38 ALA B CA 1
ATOM 1487 C C . ALA B 1 38 ? -4.152 -6.102 -9.336 1 98.19 38 ALA B C 1
ATOM 1489 O O . ALA B 1 38 ? -4.27 -7.164 -8.719 1 98.19 38 ALA B O 1
ATOM 1490 N N . ASP B 1 39 ? -4.105 -6.012 -10.688 1 98.62 39 ASP B N 1
ATOM 1491 C CA . ASP B 1 39 ? -4.109 -7.242 -11.477 1 98.62 39 ASP B CA 1
ATOM 1492 C C . ASP B 1 39 ? -2.949 -8.148 -11.078 1 98.62 39 ASP B C 1
ATOM 1494 O O . ASP B 1 39 ? -3.141 -9.352 -10.859 1 98.62 39 ASP B O 1
ATOM 1498 N N . TYR B 1 40 ? -1.823 -7.559 -11.031 1 98.75 40 TYR B N 1
ATOM 1499 C CA . TYR B 1 40 ? -0.605 -8.312 -10.75 1 98.75 40 TYR B CA 1
ATOM 1500 C C . TYR B 1 40 ? -0.695 -9 -9.391 1 98.75 40 TYR B C 1
ATOM 1502 O O . TYR B 1 40 ? -0.354 -10.18 -9.266 1 98.75 40 TYR B O 1
ATOM 1510 N N . GLU B 1 41 ? -1.14 -8.273 -8.422 1 98.5 41 GLU B N 1
ATOM 1511 C CA . GLU B 1 41 ? -1.272 -8.812 -7.074 1 98.5 41 GLU B CA 1
ATOM 1512 C C . GLU B 1 41 ? -2.174 -10.047 -7.055 1 98.5 41 GLU B C 1
ATOM 1514 O O . GLU B 1 41 ? -1.829 -11.07 -6.461 1 98.5 41 GLU B O 1
ATOM 1519 N N . LEU B 1 42 ? -3.266 -9.992 -7.715 1 98.75 42 LEU B N 1
ATOM 1520 C CA . LEU B 1 42 ? -4.199 -11.109 -7.742 1 98.75 42 LEU B CA 1
ATOM 1521 C C . LEU B 1 42 ? -3.629 -12.273 -8.539 1 98.75 42 LEU B C 1
ATOM 1523 O O . LEU B 1 42 ? -3.779 -13.438 -8.148 1 98.75 42 LEU B O 1
ATOM 1527 N N . MET B 1 43 ? -2.988 -11.961 -9.633 1 98.81 43 MET B N 1
ATOM 1528 C CA . MET B 1 43 ? -2.428 -13.023 -10.469 1 98.81 43 MET B CA 1
ATOM 1529 C C . MET B 1 43 ? -1.296 -13.742 -9.742 1 98.81 43 MET B C 1
ATOM 1531 O O . MET B 1 43 ? -1.151 -14.953 -9.859 1 98.81 43 MET B O 1
ATOM 1535 N N . VAL B 1 44 ? -0.489 -13 -9 1 98.38 44 VAL B N 1
ATOM 1536 C CA . VAL B 1 44 ? 0.586 -13.609 -8.227 1 98.38 44 VAL B CA 1
ATOM 1537 C C . VAL B 1 44 ? 0.001 -14.562 -7.191 1 98.38 44 VAL B C 1
ATOM 1539 O O . VAL B 1 44 ? 0.455 -15.703 -7.066 1 98.38 44 VAL B O 1
ATOM 1542 N N . ALA B 1 45 ? -1.008 -14.117 -6.508 1 98.38 45 ALA B N 1
ATOM 1543 C CA . ALA B 1 45 ? -1.643 -14.953 -5.496 1 98.38 45 ALA B CA 1
ATOM 1544 C C . ALA B 1 45 ? -2.221 -16.219 -6.113 1 98.38 45 ALA B C 1
ATOM 1546 O O . ALA B 1 45 ? -2.049 -17.312 -5.574 1 98.38 45 ALA B O 1
ATOM 1547 N N . LEU B 1 46 ? -2.879 -16.094 -7.242 1 98.75 46 LEU B N 1
ATOM 1548 C CA . LEU B 1 46 ? -3.475 -17.234 -7.918 1 98.75 46 LEU B CA 1
ATOM 1549 C C . LEU B 1 46 ? -2.395 -18.188 -8.43 1 98.75 46 LEU B C 1
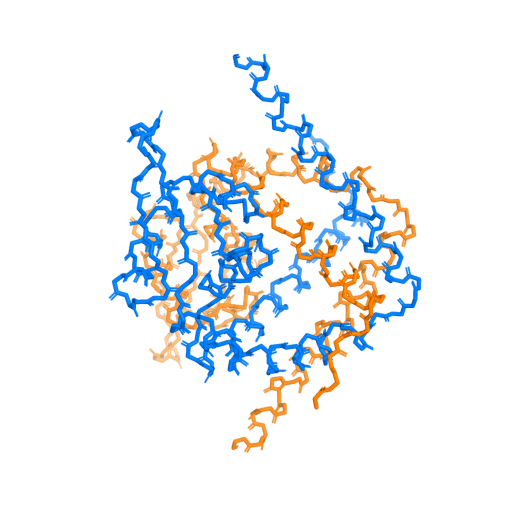ATOM 1551 O O . LEU B 1 46 ? -2.521 -19.406 -8.297 1 98.75 46 LEU B O 1
ATOM 1555 N N . SER B 1 47 ? -1.335 -17.641 -8.992 1 98.12 47 SER B N 1
ATOM 1556 C CA . SER B 1 47 ? -0.272 -18.438 -9.594 1 98.12 47 SER B CA 1
ATOM 1557 C C . SER B 1 47 ? 0.469 -19.25 -8.547 1 98.12 47 SER B C 1
ATOM 1559 O O . SER B 1 47 ? 1.112 -20.25 -8.867 1 98.12 47 SER B O 1
ATOM 1561 N N . ALA B 1 48 ? 0.416 -18.812 -7.34 1 96.81 48 ALA B N 1
ATOM 1562 C CA . ALA B 1 48 ? 1.104 -19.5 -6.246 1 96.81 48 ALA B CA 1
ATOM 1563 C C . ALA B 1 48 ? 0.231 -20.594 -5.652 1 96.81 48 ALA B C 1
ATOM 1565 O O . ALA B 1 48 ? 0.711 -21.438 -4.879 1 96.81 48 ALA B O 1
ATOM 1566 N N . ALA B 1 49 ? -1.008 -20.625 -5.965 1 97.75 49 ALA B N 1
ATOM 1567 C CA . ALA B 1 49 ? -1.952 -21.594 -5.402 1 97.75 49 ALA B CA 1
ATOM 1568 C C . ALA B 1 49 ? -1.962 -22.891 -6.215 1 97.75 49 ALA B C 1
ATOM 1570 O O . ALA B 1 49 ? -1.664 -22.875 -7.41 1 97.75 49 ALA B O 1
ATOM 1571 N N . PRO B 1 50 ? -2.299 -23.969 -5.559 1 97.06 50 PRO B N 1
ATOM 1572 C CA . PRO B 1 50 ? -2.439 -25.219 -6.316 1 97.06 50 PRO B CA 1
ATOM 1573 C C . PRO B 1 50 ? -3.436 -25.109 -7.465 1 97.06 50 PRO B C 1
ATOM 1575 O O . PRO B 1 50 ? -4.559 -24.641 -7.27 1 97.06 50 PRO B O 1
ATOM 1578 N N . GLY B 1 51 ? -2.9 -25.438 -8.664 1 96.81 51 GLY B N 1
ATOM 1579 C CA . GLY B 1 51 ? -3.754 -25.438 -9.836 1 96.81 51 GLY B CA 1
ATOM 1580 C C . GLY B 1 51 ? -4.125 -24.031 -10.305 1 96.81 51 GLY B C 1
ATOM 1581 O O . GLY B 1 51 ? -5.09 -23.859 -11.047 1 96.81 51 GLY B O 1
ATOM 1582 N N . ASP B 1 52 ? -3.469 -22.969 -9.805 1 98.06 52 ASP B N 1
ATOM 1583 C CA . ASP B 1 52 ? -3.725 -21.578 -10.164 1 98.06 52 ASP B CA 1
ATOM 1584 C C . ASP B 1 52 ? -5.156 -21.172 -9.812 1 98.06 52 ASP B C 1
ATOM 1586 O O . ASP B 1 52 ? -5.801 -20.438 -10.562 1 98.06 52 ASP B O 1
ATOM 1590 N N . CYS B 1 53 ? -5.574 -21.719 -8.711 1 97.69 53 CYS B N 1
ATOM 1591 C CA . CYS B 1 53 ? -6.996 -21.578 -8.406 1 97.69 53 CYS B CA 1
ATOM 1592 C C . CYS B 1 53 ? -7.211 -21.344 -6.914 1 97.69 53 CYS B C 1
ATOM 1594 O O . CYS B 1 53 ? -6.551 -21.984 -6.082 1 97.69 53 CYS B O 1
ATOM 1596 N N . LEU B 1 54 ? -8.094 -20.406 -6.609 1 98.12 54 LEU B N 1
ATOM 1597 C CA . LEU B 1 54 ? -8.523 -20.141 -5.238 1 98.12 54 LEU B CA 1
ATOM 1598 C C . LEU B 1 54 ? -10.008 -19.781 -5.195 1 98.12 54 LEU B C 1
ATOM 1600 O O . LEU B 1 54 ? -10.547 -19.234 -6.156 1 98.12 54 LEU B O 1
ATOM 1604 N N . ARG B 1 55 ? -10.617 -20.141 -4.047 1 97.12 55 ARG B N 1
ATOM 1605 C CA . ARG B 1 55 ? -11.922 -19.531 -3.797 1 97.12 55 ARG B CA 1
ATOM 1606 C C . ARG B 1 55 ? -11.797 -18.016 -3.613 1 97.12 55 ARG B C 1
ATOM 1608 O O . ARG B 1 55 ? -10.797 -17.531 -3.07 1 97.12 55 ARG B O 1
ATOM 1615 N N . ALA B 1 56 ? -12.859 -17.328 -4.059 1 97.69 56 ALA B N 1
ATOM 1616 C CA . ALA B 1 56 ? -12.844 -15.875 -3.945 1 97.69 56 ALA B CA 1
ATOM 1617 C C . ALA B 1 56 ? -12.602 -15.438 -2.502 1 97.69 56 ALA B C 1
ATOM 1619 O O . ALA B 1 56 ? -11.836 -14.5 -2.25 1 97.69 56 ALA B O 1
ATOM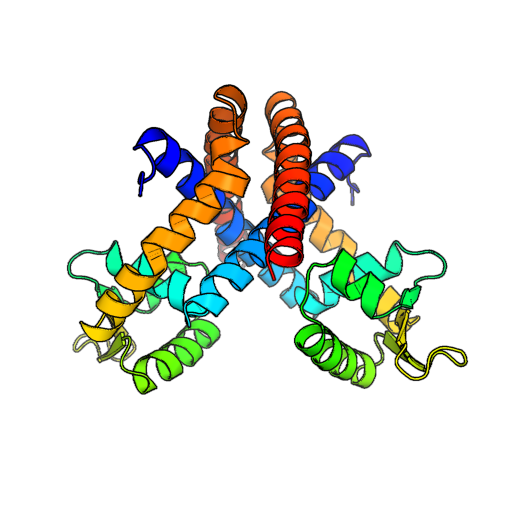 1620 N N . LYS B 1 57 ? -13.18 -16.141 -1.594 1 96.5 57 LYS B N 1
ATOM 1621 C CA . LYS B 1 57 ? -13.008 -15.797 -0.185 1 96.5 57 LYS B CA 1
ATOM 1622 C C . LYS B 1 57 ? -11.555 -15.992 0.253 1 96.5 57 LYS B C 1
ATOM 1624 O O . LYS B 1 57 ? -11.016 -15.18 1.013 1 96.5 57 LYS B O 1
ATOM 1629 N N . ASP B 1 58 ? -10.906 -17.031 -0.194 1 97.44 58 ASP B N 1
ATOM 1630 C CA . ASP B 1 58 ? -9.508 -17.297 0.146 1 97.44 58 ASP B CA 1
ATOM 1631 C C . ASP B 1 58 ? -8.578 -16.297 -0.538 1 97.44 58 ASP B C 1
ATOM 1633 O O . ASP B 1 58 ? -7.57 -15.883 0.044 1 97.44 58 ASP B O 1
ATOM 1637 N N . LEU B 1 59 ? -8.922 -16 -1.784 1 98.25 59 LEU B N 1
ATOM 1638 C CA . LEU B 1 59 ? -8.156 -15 -2.516 1 98.25 59 LEU B CA 1
ATOM 1639 C C . LEU B 1 59 ? -8.227 -13.641 -1.818 1 98.25 59 LEU B C 1
ATOM 1641 O O . LEU B 1 59 ? -7.207 -12.977 -1.644 1 98.25 59 LEU B O 1
ATOM 1645 N N . ALA B 1 60 ? -9.406 -13.258 -1.368 1 97.94 60 ALA B N 1
ATOM 1646 C CA . ALA B 1 60 ? -9.602 -12.016 -0.625 1 97.94 60 ALA B CA 1
ATOM 1647 C C . ALA B 1 60 ? -8.75 -12 0.642 1 97.94 60 ALA B C 1
ATOM 1649 O O . ALA B 1 60 ? -8.094 -11 0.944 1 97.94 60 ALA B O 1
ATOM 1650 N N . ALA B 1 61 ? -8.719 -13.102 1.352 1 96.19 61 ALA B N 1
ATOM 1651 C CA . ALA B 1 61 ? -7.934 -13.227 2.576 1 96.19 61 ALA B CA 1
ATOM 1652 C C . ALA B 1 61 ? -6.438 -13.133 2.281 1 96.19 61 ALA B C 1
ATOM 1654 O O . ALA B 1 61 ? -5.691 -12.492 3.027 1 96.19 61 ALA B O 1
ATOM 1655 N N . GLU B 1 62 ? -6.09 -13.75 1.195 1 96.56 62 GLU B N 1
ATOM 1656 C CA . GLU B 1 62 ? -4.68 -13.773 0.819 1 96.56 62 GLU B CA 1
ATOM 1657 C C . GLU B 1 62 ? -4.16 -12.359 0.541 1 96.56 62 GLU B C 1
ATOM 1659 O O . GLU B 1 62 ? -3.057 -12.008 0.958 1 96.56 62 GLU B O 1
ATOM 1664 N N . VAL B 1 63 ? -4.953 -11.5 -0.111 1 97.12 63 VAL B N 1
ATOM 1665 C CA . VAL B 1 63 ? -4.461 -10.188 -0.527 1 97.12 63 VAL B CA 1
ATOM 1666 C C . VAL B 1 63 ? -5.051 -9.109 0.371 1 97.12 63 VAL B C 1
ATOM 1668 O O . VAL B 1 63 ? -4.828 -7.914 0.144 1 97.12 63 VAL B O 1
ATOM 1671 N N . CYS B 1 64 ? -5.926 -9.438 1.318 1 96.81 64 CYS B N 1
ATOM 1672 C CA . CYS B 1 64 ? -6.52 -8.555 2.312 1 96.81 64 CYS B CA 1
ATOM 1673 C C . CYS B 1 64 ? -7.418 -7.512 1.651 1 96.81 64 CYS B C 1
ATOM 1675 O O . CYS B 1 64 ? -7.32 -6.32 1.95 1 96.81 64 CYS B O 1
ATOM 1677 N N . TRP B 1 65 ? -8.219 -8.023 0.739 1 97.12 65 T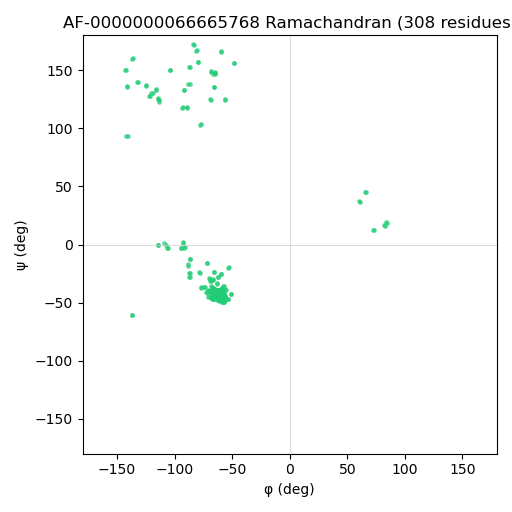RP B N 1
ATOM 1678 C CA . TRP B 1 65 ? -9.203 -7.148 0.112 1 97.12 65 TRP B CA 1
ATOM 1679 C C . TRP B 1 65 ? -10.602 -7.406 0.671 1 97.12 65 TRP B C 1
ATOM 1681 O O . TRP B 1 65 ? -10.922 -8.531 1.064 1 97.12 65 TRP B O 1
ATOM 1691 N N . GLU B 1 66 ? -11.383 -6.367 0.67 1 95.25 66 GLU B N 1
ATOM 1692 C CA . GLU B 1 66 ? -12.805 -6.52 0.966 1 95.25 66 GLU B CA 1
ATOM 1693 C C . GLU B 1 66 ? -13.523 -7.281 -0.145 1 95.25 66 GLU B C 1
ATOM 1695 O O . GLU B 1 66 ? -13.164 -7.168 -1.317 1 95.25 66 GLU B O 1
ATOM 1700 N N . LYS B 1 67 ? -14.523 -7.992 0.235 1 95.69 67 LYS B N 1
ATOM 1701 C CA . LYS B 1 67 ? -15.25 -8.859 -0.69 1 95.69 67 LYS B CA 1
ATOM 1702 C C . LYS B 1 67 ? -15.773 -8.07 -1.884 1 95.69 67 LYS B C 1
ATOM 1704 O O . LYS B 1 67 ? -15.633 -8.492 -3.031 1 95.69 67 LYS B O 1
ATOM 1709 N N . SER B 1 68 ? -16.391 -6.941 -1.646 1 95.88 68 SER B N 1
ATOM 1710 C CA . SER B 1 68 ? -16.984 -6.156 -2.723 1 95.88 68 SER B CA 1
ATOM 1711 C C . SER B 1 68 ? -15.922 -5.652 -3.695 1 95.88 68 SER B C 1
ATOM 1713 O O . SER B 1 68 ? -16.109 -5.719 -4.914 1 95.88 68 SER B O 1
ATOM 1715 N N . ARG B 1 69 ? -14.766 -5.18 -3.141 1 96.12 69 ARG B N 1
ATOM 1716 C CA . ARG B 1 69 ? -13.656 -4.723 -3.973 1 96.12 69 ARG B CA 1
ATOM 1717 C C . ARG B 1 69 ? -13.125 -5.859 -4.84 1 96.12 69 ARG B C 1
ATOM 1719 O O . ARG B 1 69 ? -12.906 -5.676 -6.039 1 96.12 69 ARG B O 1
ATOM 1726 N N . LEU B 1 70 ? -12.93 -7.004 -4.266 1 98.06 70 LEU B N 1
ATOM 1727 C CA . LEU B 1 70 ? -12.406 -8.156 -5 1 98.06 70 LEU B CA 1
ATOM 1728 C C . LEU B 1 70 ? -13.367 -8.57 -6.113 1 98.06 70 LEU B C 1
ATOM 1730 O O . LEU B 1 70 ? -12.945 -8.781 -7.254 1 98.06 70 LEU B O 1
ATOM 1734 N N . SER B 1 71 ? -14.633 -8.641 -5.738 1 97.69 71 SER B N 1
ATOM 1735 C CA . SER B 1 71 ? -15.633 -9.086 -6.707 1 97.69 71 SER B CA 1
ATOM 1736 C C . SER B 1 71 ? -15.656 -8.172 -7.93 1 97.69 71 SER B C 1
ATOM 1738 O O . SER B 1 71 ? -15.641 -8.648 -9.062 1 97.69 71 SER B O 1
ATOM 1740 N N . LYS B 1 72 ? -15.68 -6.934 -7.676 1 98.25 72 LYS B N 1
ATOM 1741 C CA . LYS B 1 72 ? -15.711 -5.961 -8.766 1 98.25 72 LYS B CA 1
ATOM 1742 C C . LYS B 1 72 ? -14.445 -6.043 -9.609 1 98.25 72 LYS B C 1
ATOM 1744 O O . LYS B 1 72 ? -14.508 -5.996 -10.844 1 98.25 72 LYS B O 1
ATOM 1749 N N . HIS B 1 73 ? -13.359 -6.23 -9 1 98.44 73 HIS B N 1
ATOM 1750 C CA . HIS B 1 73 ? -12.094 -6.277 -9.727 1 98.44 73 HIS B CA 1
ATOM 1751 C C . HIS B 1 73 ? -11.977 -7.57 -10.531 1 98.44 73 HIS B C 1
ATOM 1753 O O . HIS B 1 73 ? -11.539 -7.555 -11.68 1 98.44 73 HIS B O 1
ATOM 1759 N N . LEU B 1 74 ? -12.383 -8.625 -9.938 1 98.62 74 LEU B N 1
ATOM 1760 C CA . LEU B 1 74 ? -12.352 -9.906 -10.641 1 98.62 74 LEU B CA 1
ATOM 1761 C C . LEU B 1 74 ? -13.258 -9.875 -11.867 1 98.62 74 LEU B C 1
ATOM 1763 O O . LEU B 1 74 ? -12.93 -10.477 -12.891 1 98.62 74 LEU B O 1
ATOM 1767 N N . ALA B 1 75 ? -14.398 -9.242 -11.727 1 98.5 75 ALA B N 1
ATOM 1768 C CA . ALA B 1 75 ? -15.281 -9.117 -12.883 1 98.5 75 ALA B CA 1
ATOM 1769 C C . ALA B 1 75 ? -14.578 -8.422 -14.039 1 98.5 75 ALA B C 1
ATOM 1771 O O . ALA B 1 75 ? -14.703 -8.844 -15.195 1 98.5 75 ALA B O 1
ATOM 1772 N N . ARG B 1 76 ? -13.82 -7.422 -13.766 1 98.56 76 ARG B N 1
ATOM 1773 C CA . ARG B 1 76 ? -13.07 -6.699 -14.789 1 98.56 76 ARG B CA 1
ATOM 1774 C C . ARG B 1 76 ? -11.969 -7.57 -15.383 1 98.56 76 ARG B C 1
ATOM 1776 O O . ARG B 1 76 ? -11.734 -7.551 -16.594 1 98.56 76 ARG B O 1
ATOM 1783 N N . MET B 1 77 ? -11.312 -8.328 -14.539 1 98.69 77 MET B N 1
ATOM 1784 C CA . MET B 1 77 ? -10.258 -9.227 -15.008 1 98.69 77 MET B CA 1
ATOM 1785 C C . MET B 1 77 ? -10.836 -10.336 -15.875 1 98.69 77 MET B C 1
ATOM 1787 O O . MET B 1 77 ? -10.242 -10.727 -16.875 1 98.69 77 MET B O 1
ATOM 1791 N N . ASP B 1 78 ? -11.938 -10.781 -15.422 1 98.69 78 ASP B N 1
ATOM 1792 C CA . ASP B 1 78 ? -12.641 -11.82 -16.156 1 98.69 78 ASP B CA 1
ATOM 1793 C C . ASP B 1 78 ? -13.039 -11.336 -17.547 1 98.69 78 ASP B C 1
ATOM 1795 O O . ASP B 1 78 ? -12.836 -12.039 -18.547 1 98.69 78 ASP B O 1
ATOM 1799 N N . ALA B 1 79 ? -13.555 -10.172 -17.609 1 98.56 79 ALA B N 1
ATOM 1800 C CA . ALA B 1 79 ? -13.961 -9.57 -18.875 1 98.56 79 ALA B CA 1
ATOM 1801 C C . ALA B 1 79 ? -12.773 -9.438 -19.828 1 98.56 79 ALA B C 1
ATOM 1803 O O . ALA B 1 79 ? -12.938 -9.477 -21.047 1 98.56 79 ALA B O 1
ATOM 1804 N N . ARG B 1 80 ? -11.539 -9.359 -19.312 1 98.31 80 ARG B N 1
ATOM 1805 C CA . ARG B 1 80 ? -10.32 -9.219 -20.094 1 98.31 80 ARG B CA 1
ATOM 1806 C C . ARG B 1 80 ? -9.68 -10.578 -20.359 1 98.31 80 ARG B C 1
ATOM 1808 O O . ARG B 1 80 ? -8.617 -10.656 -20.969 1 98.31 80 ARG B O 1
ATOM 1815 N N . GLY B 1 81 ? -10.289 -11.586 -19.797 1 98.56 81 GLY B N 1
ATOM 1816 C CA . GLY B 1 81 ? -9.852 -12.953 -20.047 1 98.56 81 GLY B CA 1
ATOM 1817 C C . GLY B 1 81 ? -8.664 -13.367 -19.203 1 98.56 81 GLY B C 1
ATOM 1818 O O . GLY B 1 81 ? -8 -14.359 -19.5 1 98.56 81 GLY B O 1
ATOM 1819 N N . LEU B 1 82 ? -8.328 -12.664 -18.125 1 98.75 82 LEU B N 1
ATOM 1820 C CA . LEU B 1 82 ? -7.152 -12.93 -17.312 1 98.75 82 LEU B CA 1
ATOM 1821 C C . LEU B 1 82 ? -7.453 -13.969 -16.234 1 98.75 82 LEU B C 1
ATOM 1823 O O . LEU B 1 82 ? -6.551 -14.672 -15.773 1 98.75 82 LEU B O 1
ATOM 1827 N N . VAL B 1 83 ? -8.719 -14 -15.844 1 98.88 83 VAL B N 1
ATOM 1828 C CA . VAL B 1 83 ? -9.18 -15 -14.883 1 98.88 83 VAL B CA 1
ATOM 1829 C C . VAL B 1 83 ? -10.523 -15.57 -15.336 1 98.88 83 VAL B C 1
ATOM 1831 O O . VAL B 1 83 ? -11.203 -14.984 -16.188 1 98.88 83 VAL B O 1
ATOM 1834 N N . ASP B 1 84 ? -10.805 -16.703 -14.812 1 98.69 84 ASP B N 1
ATOM 1835 C CA . ASP B 1 84 ? -12.117 -17.328 -14.961 1 98.69 84 ASP B CA 1
ATOM 1836 C C . ASP B 1 84 ? -12.812 -17.469 -13.609 1 98.69 84 ASP B C 1
ATOM 1838 O O . ASP B 1 84 ? -12.195 -17.875 -12.625 1 98.69 84 ASP B O 1
ATOM 1842 N N . ARG B 1 85 ? -14.07 -17.109 -13.523 1 97.44 85 ARG B N 1
ATOM 1843 C CA . ARG B 1 85 ? -14.875 -17.203 -12.312 1 97.44 85 ARG B CA 1
ATOM 1844 C C . ARG B 1 85 ? -16.016 -18.219 -12.484 1 97.44 85 ARG B C 1
ATOM 1846 O O . ARG B 1 85 ? -16.797 -18.109 -13.43 1 97.44 85 ARG B O 1
ATOM 1853 N N . GLN B 1 86 ? -16.062 -19.156 -11.578 1 95.12 86 GLN B N 1
ATOM 1854 C CA . GLN B 1 86 ? -17.094 -20.188 -11.664 1 95.12 86 GLN B CA 1
ATOM 1855 C C . GLN B 1 86 ? -17.781 -20.391 -10.32 1 95.12 86 GLN B C 1
ATOM 1857 O O . GLN B 1 86 ? -17.141 -20.391 -9.273 1 95.12 86 GLN B O 1
ATOM 1862 N N . PRO B 1 87 ? -19.062 -20.562 -10.398 1 92.38 87 PRO B N 1
ATOM 1863 C CA . PRO B 1 87 ? -19.75 -20.891 -9.148 1 92.38 87 PRO B CA 1
ATOM 1864 C C . PRO B 1 87 ? -19.328 -22.25 -8.594 1 92.38 87 PRO B C 1
ATOM 1866 O O . PRO B 1 87 ? -18.984 -23.156 -9.352 1 92.38 87 PRO B O 1
ATOM 1869 N N . VAL B 1 88 ? -19.312 -22.344 -7.254 1 87.62 88 VAL B N 1
ATOM 1870 C CA . VAL B 1 88 ? -19.016 -23.609 -6.59 1 87.62 88 VAL B CA 1
ATOM 1871 C C . VAL B 1 88 ? -20.297 -24.391 -6.367 1 87.62 88 VAL B C 1
ATOM 1873 O O . VAL B 1 88 ? -21.25 -23.875 -5.758 1 87.62 88 VAL B O 1
ATOM 1876 N N . ALA B 1 89 ? -20.406 -25.484 -6.922 1 84.38 89 ALA B N 1
ATOM 1877 C CA . ALA B 1 89 ? -21.625 -26.297 -6.918 1 84.38 89 ALA B CA 1
ATOM 1878 C C . ALA B 1 89 ? -22.156 -26.484 -5.5 1 84.38 89 ALA B C 1
ATOM 1880 O O . ALA B 1 89 ? -23.359 -26.391 -5.262 1 84.38 89 ALA B O 1
ATOM 1881 N N . GLU B 1 90 ? -21.406 -26.719 -4.578 1 85.56 90 GLU B N 1
ATOM 1882 C CA . GLU B 1 90 ? -21.812 -27.078 -3.221 1 85.56 90 GLU B CA 1
ATOM 1883 C C . GLU B 1 90 ? -21.938 -25.844 -2.338 1 85.56 90 GLU B C 1
ATOM 1885 O O . GLU B 1 90 ? -22.234 -25.953 -1.147 1 85.56 90 GLU B O 1
ATOM 1890 N N . ASP B 1 91 ? -21.641 -24.75 -2.834 1 78.75 91 ASP B N 1
ATOM 1891 C CA . ASP B 1 91 ? -21.688 -23.484 -2.1 1 78.75 91 ASP B CA 1
ATOM 1892 C C . ASP B 1 91 ? -22.219 -22.359 -2.982 1 78.75 91 ASP B C 1
ATOM 1894 O O . ASP B 1 91 ? -21.469 -21.75 -3.74 1 78.75 91 ASP B O 1
ATOM 1898 N N . ALA B 1 92 ? -23.562 -22.156 -2.891 1 76.62 92 ALA B N 1
ATOM 1899 C CA . ALA B 1 92 ? -24.281 -21.25 -3.791 1 76.62 92 ALA B CA 1
ATOM 1900 C C . ALA B 1 92 ? -23.641 -19.859 -3.807 1 76.62 92 ALA B C 1
ATOM 1902 O O . ALA B 1 92 ? -23.703 -19.156 -4.812 1 76.62 92 ALA B O 1
ATOM 1903 N N . ARG B 1 93 ? -22.859 -19.594 -2.768 1 81.38 93 ARG B N 1
ATOM 1904 C CA . ARG B 1 93 ? -22.297 -18.25 -2.715 1 81.38 93 ARG B CA 1
ATOM 1905 C C . ARG B 1 93 ? -20.797 -18.281 -2.984 1 81.38 93 ARG B C 1
ATOM 1907 O O . ARG B 1 93 ? -20.156 -17.234 -3.064 1 81.38 93 ARG B O 1
ATOM 1914 N N . GLY B 1 94 ? -20.375 -19.453 -3.215 1 92.31 94 GLY B N 1
ATOM 1915 C CA . GLY B 1 94 ? -18.953 -19.594 -3.436 1 92.31 94 GLY B CA 1
ATOM 1916 C C . GLY B 1 94 ? -18.547 -19.406 -4.887 1 92.31 94 GLY B C 1
ATOM 1917 O O . GLY B 1 94 ? -19.297 -19.781 -5.793 1 92.31 94 GLY B O 1
ATOM 1918 N N . VAL B 1 95 ? -17.469 -18.703 -5.109 1 96.25 95 VAL B N 1
ATOM 1919 C CA . VAL B 1 95 ? -16.906 -18.5 -6.441 1 96.25 95 VAL B CA 1
ATOM 1920 C C . VAL B 1 95 ? -15.477 -19.016 -6.488 1 96.25 95 VAL B C 1
ATOM 1922 O O . VAL B 1 95 ? -14.672 -18.703 -5.602 1 96.25 95 VAL B O 1
ATOM 1925 N N . LEU B 1 96 ? -15.219 -19.859 -7.465 1 97.31 96 LEU B N 1
ATOM 1926 C CA . LEU B 1 96 ? -13.852 -20.266 -7.746 1 97.31 96 LEU B CA 1
ATOM 1927 C C . LEU B 1 96 ? -13.203 -19.359 -8.781 1 97.31 96 LEU B C 1
ATOM 1929 O O . LEU B 1 96 ? -13.812 -19.062 -9.812 1 97.31 96 LEU B O 1
ATOM 1933 N N . VAL B 1 97 ? -12 -18.938 -8.484 1 98.69 97 VAL B N 1
ATOM 1934 C CA . VAL B 1 97 ? -11.25 -18.047 -9.375 1 98.69 97 VAL B CA 1
ATOM 1935 C C . VAL B 1 97 ? -10.023 -18.781 -9.922 1 98.69 97 VAL B C 1
ATOM 1937 O O . VAL B 1 97 ? -9.195 -19.266 -9.156 1 98.69 97 VAL B O 1
ATOM 1940 N N . GLN B 1 98 ? -9.977 -18.828 -11.211 1 98.75 98 GLN B N 1
ATOM 1941 C CA . GLN B 1 98 ? -8.883 -19.531 -11.875 1 98.75 98 GLN B CA 1
ATOM 1942 C C . GLN B 1 98 ? -8.07 -18.578 -12.758 1 98.75 98 GLN B C 1
ATOM 1944 O O . GLN B 1 98 ? -8.641 -17.812 -13.523 1 98.75 98 GLN B O 1
ATOM 1949 N N . LEU B 1 99 ? -6.773 -18.656 -12.555 1 98.81 99 LEU B N 1
ATOM 1950 C CA . LEU B 1 99 ? -5.898 -17.953 -13.5 1 98.81 99 LEU B CA 1
ATOM 1951 C C . LEU B 1 99 ? -5.938 -18.625 -14.867 1 98.81 99 LEU B C 1
ATOM 1953 O O . LEU B 1 99 ? -5.699 -19.828 -14.984 1 98.81 99 LEU B O 1
ATOM 1957 N N . THR B 1 100 ? -6.254 -17.859 -15.922 1 98.81 100 THR B N 1
ATOM 1958 C CA . THR B 1 100 ? -6.32 -18.422 -17.266 1 98.81 100 THR B CA 1
ATOM 1959 C C . THR B 1 100 ? -4.93 -18.516 -17.875 1 98.81 100 THR B C 1
ATOM 1961 O O . THR B 1 100 ? -3.977 -17.922 -17.375 1 98.81 100 THR B O 1
ATOM 1964 N N . PRO B 1 101 ? -4.809 -19.281 -19.016 1 98.56 101 PRO B N 1
ATOM 1965 C CA . PRO B 1 101 ? -3.545 -19.266 -19.75 1 98.56 101 PRO B CA 1
ATOM 1966 C C . PRO B 1 101 ? -3.127 -17.859 -20.188 1 98.56 101 PRO B C 1
ATOM 1968 O O . PRO B 1 101 ? -1.938 -17.531 -20.172 1 98.56 101 PRO B O 1
ATOM 1971 N N . ALA B 1 102 ? -4.09 -17.047 -20.531 1 98.38 102 ALA B N 1
ATOM 1972 C CA . ALA B 1 102 ? -3.797 -15.656 -20.906 1 98.38 102 ALA B CA 1
ATOM 1973 C C . ALA B 1 102 ? -3.283 -14.859 -19.719 1 98.38 102 ALA B C 1
ATOM 1975 O O . ALA B 1 102 ? -2.332 -14.086 -19.844 1 98.38 102 ALA B O 1
ATOM 1976 N N . GLY B 1 103 ? -3.934 -15.07 -18.562 1 98.56 103 GLY B N 1
ATOM 1977 C CA . GLY B 1 103 ? -3.449 -14.438 -17.344 1 98.56 103 GLY B CA 1
ATOM 1978 C C . GLY B 1 103 ? -2.041 -14.867 -16.984 1 98.56 103 GLY B C 1
ATOM 1979 O O . GLY B 1 103 ? -1.216 -14.031 -16.594 1 98.56 103 GLY B O 1
ATOM 1980 N N . ARG B 1 104 ? -1.764 -16.094 -17.125 1 98.38 104 ARG B N 1
ATOM 1981 C CA . ARG B 1 104 ? -0.436 -16.625 -16.812 1 98.38 104 ARG B CA 1
ATOM 1982 C C . ARG B 1 104 ? 0.61 -16.047 -17.766 1 98.38 104 ARG B C 1
ATOM 1984 O O . ARG B 1 104 ? 1.709 -15.688 -17.328 1 98.38 104 ARG B O 1
ATOM 1991 N N . ARG B 1 105 ? 0.272 -15.945 -19 1 98 105 ARG B N 1
ATOM 1992 C CA . ARG B 1 105 ? 1.192 -15.367 -19.984 1 98 105 ARG B CA 1
ATOM 1993 C C . ARG B 1 105 ? 1.497 -13.914 -19.641 1 98 105 ARG B C 1
ATOM 1995 O O . ARG B 1 105 ? 2.645 -13.477 -19.75 1 98 105 ARG B O 1
ATOM 2002 N N . LEU B 1 106 ? 0.477 -13.195 -19.266 1 97.94 106 LEU B N 1
ATOM 2003 C CA . LEU B 1 106 ? 0.672 -11.797 -18.891 1 97.94 106 LEU B CA 1
ATOM 2004 C C . LEU B 1 106 ? 1.586 -11.688 -17.672 1 97.94 106 LEU B C 1
ATOM 2006 O O . LEU B 1 106 ? 2.484 -10.844 -17.641 1 97.94 106 LEU B O 1
ATOM 2010 N N . LEU B 1 107 ? 1.372 -12.508 -16.703 1 97.88 107 LEU B N 1
ATOM 2011 C CA . LEU B 1 107 ? 2.189 -12.539 -15.492 1 97.88 107 LEU B CA 1
ATOM 2012 C C . LEU B 1 107 ? 3.641 -12.867 -15.828 1 97.88 107 LEU B C 1
ATOM 2014 O O . LEU B 1 107 ? 4.559 -12.188 -15.352 1 97.88 107 LEU B O 1
ATOM 2018 N N . GLU B 1 108 ? 3.807 -13.844 -16.625 1 97.06 108 GLU B N 1
ATOM 2019 C CA . GLU B 1 108 ? 5.145 -14.305 -16.984 1 97.06 108 GLU B CA 1
ATOM 2020 C C . GLU B 1 108 ? 5.891 -13.25 -17.797 1 97.06 108 GLU B C 1
ATOM 2022 O O . GLU B 1 108 ? 7.117 -13.156 -17.734 1 97.06 108 GLU B O 1
ATOM 2027 N N . ARG B 1 109 ? 5.164 -12.5 -18.516 1 96.94 109 ARG B N 1
ATOM 2028 C CA . ARG B 1 109 ? 5.762 -11.422 -19.297 1 96.94 109 ARG B CA 1
ATOM 2029 C C . ARG B 1 109 ? 6.184 -10.266 -18.406 1 96.94 109 ARG B C 1
ATOM 2031 O O . ARG B 1 109 ? 7.238 -9.664 -18.609 1 96.94 109 ARG B O 1
ATOM 2038 N N . ALA B 1 110 ? 5.422 -9.992 -17.406 1 97.81 110 ALA B N 1
ATOM 2039 C CA . ALA B 1 110 ? 5.656 -8.82 -16.562 1 97.81 110 ALA B CA 1
ATOM 2040 C C . ALA B 1 110 ? 6.641 -9.141 -15.438 1 97.81 110 ALA B C 1
ATOM 2042 O O . ALA B 1 110 ? 7.348 -8.25 -14.961 1 97.81 110 ALA B O 1
ATOM 2043 N N . ALA B 1 111 ? 6.762 -10.398 -15.047 1 97.56 111 ALA B N 1
ATOM 2044 C CA . ALA B 1 111 ? 7.43 -10.82 -13.812 1 97.56 111 ALA B CA 1
ATOM 2045 C C . ALA B 1 111 ? 8.922 -10.484 -13.859 1 97.56 111 ALA B C 1
ATOM 2047 O O . ALA B 1 111 ? 9.477 -9.984 -12.883 1 97.56 111 ALA B O 1
ATOM 2048 N N . PRO B 1 112 ? 9.594 -10.742 -15.023 1 97.44 112 PRO B N 1
ATOM 2049 C CA . PRO B 1 112 ? 11.039 -10.477 -15.039 1 97.44 112 PRO B CA 1
ATOM 2050 C C . PRO B 1 112 ? 11.367 -9.008 -14.781 1 97.44 112 PRO B C 1
ATOM 2052 O O . PRO B 1 112 ? 12.273 -8.695 -14 1 97.44 112 PRO B O 1
ATOM 2055 N N . ASN B 1 113 ? 10.625 -8.109 -15.375 1 97.19 113 ASN B N 1
ATOM 2056 C CA . ASN B 1 113 ? 10.852 -6.684 -15.156 1 97.19 113 ASN B CA 1
ATOM 2057 C C . ASN B 1 113 ? 10.5 -6.273 -13.734 1 97.19 113 ASN B C 1
ATOM 2059 O O . ASN B 1 113 ? 11.195 -5.457 -13.125 1 97.19 113 ASN B O 1
ATOM 2063 N N . HIS B 1 114 ? 9.422 -6.828 -13.234 1 97.94 114 HIS B N 1
ATOM 2064 C CA . HIS B 1 114 ? 9.016 -6.539 -11.859 1 97.94 114 HIS B CA 1
ATOM 2065 C C . HIS B 1 114 ? 10.094 -6.977 -10.867 1 97.94 114 HIS B C 1
ATOM 2067 O O . HIS B 1 114 ? 10.469 -6.207 -9.984 1 97.94 114 HIS B O 1
ATOM 2073 N N . VAL B 1 115 ? 10.609 -8.164 -11.055 1 97.88 115 VAL B N 1
ATOM 2074 C CA . VAL B 1 115 ? 11.609 -8.719 -10.148 1 97.88 115 VAL B CA 1
ATOM 2075 C C . VAL B 1 115 ? 12.906 -7.918 -10.258 1 97.88 115 VAL B C 1
ATOM 2077 O O . VAL B 1 115 ? 13.562 -7.66 -9.25 1 97.88 115 VAL B O 1
ATOM 2080 N N . ARG B 1 116 ? 13.242 -7.559 -11.469 1 97.38 116 ARG B N 1
ATOM 2081 C CA . ARG B 1 116 ? 14.43 -6.73 -11.664 1 97.38 116 ARG B CA 1
ATOM 2082 C C . ARG B 1 116 ? 14.312 -5.41 -10.906 1 97.38 116 ARG B C 1
ATOM 2084 O O . ARG B 1 116 ? 15.266 -4.969 -10.266 1 97.38 116 ARG B O 1
ATOM 2091 N N . LEU B 1 117 ? 13.172 -4.812 -11 1 97.62 117 LEU B N 1
ATOM 2092 C CA . LEU B 1 117 ? 12.945 -3.543 -10.32 1 97.62 117 LEU B CA 1
ATOM 2093 C C . LEU B 1 117 ? 12.953 -3.727 -8.805 1 97.62 117 LEU B C 1
ATOM 2095 O O . LEU B 1 117 ? 13.555 -2.928 -8.086 1 97.62 117 LEU B O 1
ATOM 2099 N N . VAL B 1 118 ? 12.312 -4.789 -8.281 1 98.31 118 VAL B N 1
ATOM 2100 C CA . VAL B 1 118 ? 12.328 -5.117 -6.863 1 98.31 118 VAL B CA 1
ATOM 2101 C C . VAL B 1 118 ? 13.766 -5.277 -6.383 1 98.31 118 VAL B C 1
ATOM 2103 O O . VAL B 1 118 ? 14.133 -4.766 -5.324 1 98.31 118 VAL B O 1
ATOM 2106 N N . ARG B 1 119 ? 14.547 -5.977 -7.184 1 98 119 ARG B N 1
ATOM 2107 C CA . ARG B 1 119 ? 15.945 -6.156 -6.82 1 98 119 ARG B CA 1
ATOM 2108 C C . ARG B 1 119 ? 16.672 -4.812 -6.73 1 98 119 ARG B C 1
ATOM 2110 O O . ARG B 1 119 ? 17.344 -4.527 -5.738 1 98 119 ARG B O 1
ATOM 2117 N N . GLU B 1 120 ? 16.453 -3.982 -7.695 1 97.19 120 GLU B N 1
ATOM 2118 C CA . GLU B 1 120 ? 17.172 -2.723 -7.828 1 97.19 120 GLU B CA 1
ATOM 2119 C C . GLU B 1 120 ? 16.828 -1.761 -6.699 1 97.19 120 GLU B C 1
ATOM 2121 O O . GLU B 1 120 ? 17.703 -1.104 -6.137 1 97.19 120 GLU B O 1
ATOM 2126 N N . ILE B 1 121 ? 15.578 -1.734 -6.266 1 97.81 121 ILE B N 1
ATOM 2127 C CA . ILE B 1 121 ? 15.188 -0.604 -5.43 1 97.81 121 ILE B CA 1
ATOM 2128 C C . ILE B 1 121 ? 14.859 -1.094 -4.02 1 97.81 121 ILE B C 1
ATOM 2130 O O . ILE B 1 121 ? 14.508 -0.299 -3.146 1 97.81 121 ILE B O 1
ATOM 2134 N N . PHE B 1 122 ? 14.977 -2.402 -3.822 1 98.56 122 PHE B N 1
ATOM 2135 C CA . PHE B 1 122 ? 14.688 -2.898 -2.482 1 98.56 122 PHE B CA 1
ATOM 2136 C C . PHE B 1 122 ? 15.719 -3.934 -2.055 1 98.56 122 PHE B C 1
ATOM 2138 O O . PHE B 1 122 ? 16.484 -3.701 -1.12 1 98.56 122 PHE B O 1
ATOM 2145 N N . ILE B 1 123 ? 15.836 -5.059 -2.805 1 98.44 123 ILE B N 1
ATOM 2146 C CA . ILE B 1 123 ? 16.641 -6.199 -2.381 1 98.44 123 ILE B CA 1
ATOM 2147 C C . ILE B 1 123 ? 18.109 -5.789 -2.293 1 98.44 123 ILE B C 1
ATOM 2149 O O . ILE B 1 123 ? 18.797 -6.129 -1.329 1 98.44 123 ILE B O 1
ATOM 2153 N N . ASP B 1 124 ? 18.594 -5.023 -3.242 1 97.44 124 ASP B N 1
ATOM 2154 C CA . ASP B 1 124 ? 20 -4.613 -3.271 1 97.44 124 ASP B CA 1
ATOM 2155 C C . ASP B 1 124 ? 20.281 -3.592 -2.176 1 97.44 124 ASP B C 1
ATOM 2157 O O . ASP B 1 124 ? 21.453 -3.332 -1.857 1 97.44 124 ASP B O 1
ATOM 2161 N N . CYS B 1 125 ? 19.25 -3.006 -1.62 1 97.81 125 CYS B N 1
ATOM 2162 C CA . CYS B 1 125 ? 19.406 -2.012 -0.562 1 97.81 125 CYS B CA 1
ATOM 2163 C C . CYS B 1 125 ? 19.438 -2.678 0.808 1 97.81 125 CYS B C 1
ATOM 2165 O O . CYS B 1 125 ? 19.875 -2.066 1.786 1 97.81 125 CYS B O 1
ATOM 2167 N N . VAL B 1 126 ? 19 -3.904 0.902 1 98.12 126 VAL B N 1
ATOM 2168 C CA . VAL B 1 126 ? 18.766 -4.551 2.188 1 98.12 126 VAL B CA 1
ATOM 2169 C C . VAL B 1 126 ? 20 -5.332 2.609 1 98.12 126 VAL B C 1
ATOM 2171 O O . VAL B 1 126 ? 20.438 -6.25 1.907 1 98.12 126 VAL B O 1
ATOM 2174 N N . ASP B 1 127 ? 20.609 -5.008 3.668 1 97.31 127 ASP B N 1
ATOM 2175 C CA . ASP B 1 127 ? 21.688 -5.84 4.203 1 97.31 127 ASP B CA 1
ATOM 2176 C C . ASP B 1 127 ? 21.125 -6.984 5.043 1 97.31 127 ASP B C 1
ATOM 2178 O O . ASP B 1 127 ? 19.922 -7.039 5.305 1 97.31 127 ASP B O 1
ATOM 2182 N N . PRO B 1 128 ? 21.969 -7.949 5.484 1 97.19 128 PRO B N 1
ATOM 2183 C CA . PRO B 1 128 ? 21.469 -9.148 6.172 1 97.19 128 PRO B CA 1
ATOM 2184 C C . PRO B 1 128 ? 20.734 -8.828 7.469 1 97.19 128 PRO B C 1
ATOM 2186 O O . PRO B 1 128 ? 19.719 -9.445 7.766 1 97.19 128 PRO B O 1
ATOM 2189 N N . ALA B 1 129 ? 21.219 -7.91 8.219 1 96.88 129 ALA B N 1
ATOM 2190 C CA . ALA B 1 129 ? 20.562 -7.539 9.469 1 96.88 129 ALA B CA 1
ATOM 2191 C C . ALA B 1 129 ? 19.203 -6.898 9.211 1 96.88 129 ALA B C 1
ATOM 2193 O O . ALA B 1 129 ? 18.25 -7.145 9.945 1 96.88 129 ALA B O 1
ATOM 2194 N N . GLU B 1 130 ? 19.094 -6.086 8.227 1 98.25 130 GLU B N 1
ATOM 2195 C CA . GLU B 1 130 ? 17.844 -5.461 7.836 1 98.25 130 GLU B CA 1
ATOM 2196 C C . GLU B 1 130 ? 16.844 -6.5 7.332 1 98.25 130 GLU B C 1
ATOM 2198 O O . GLU B 1 130 ? 15.648 -6.418 7.633 1 98.25 130 GLU B O 1
ATOM 2203 N N . ALA B 1 131 ? 17.359 -7.488 6.605 1 98.44 131 ALA B N 1
ATOM 2204 C CA . ALA B 1 131 ? 16.5 -8.578 6.141 1 98.44 131 ALA B CA 1
ATOM 2205 C C . ALA B 1 131 ? 15.891 -9.336 7.312 1 98.44 131 ALA B C 1
ATOM 2207 O O . ALA B 1 131 ? 14.688 -9.609 7.328 1 98.44 131 ALA B O 1
ATOM 2208 N N . GLU B 1 132 ? 16.688 -9.586 8.25 1 98.19 132 GLU B N 1
ATOM 2209 C CA . GLU B 1 132 ? 16.219 -10.273 9.445 1 98.19 132 GLU B CA 1
ATOM 2210 C C . GLU B 1 132 ? 15.18 -9.445 10.188 1 98.19 132 GLU B C 1
ATOM 2212 O O . GLU B 1 132 ? 14.18 -9.977 10.672 1 98.19 132 GLU B O 1
ATOM 2217 N N . ALA B 1 133 ? 15.398 -8.172 10.305 1 98.38 133 ALA B N 1
ATOM 2218 C CA . ALA B 1 133 ? 14.477 -7.266 10.984 1 98.38 133 ALA B CA 1
ATOM 2219 C C . ALA B 1 133 ? 13.125 -7.219 10.281 1 98.38 133 ALA B C 1
ATOM 2221 O O . ALA B 1 133 ? 12.078 -7.242 10.938 1 98.38 133 ALA B O 1
ATOM 2222 N N . ILE B 1 134 ? 13.125 -7.176 8.922 1 98.31 134 ILE B N 1
ATOM 2223 C CA . ILE B 1 134 ? 11.891 -7.137 8.141 1 98.31 134 ILE B CA 1
ATOM 2224 C C . ILE B 1 134 ? 11.094 -8.422 8.359 1 98.31 134 ILE B C 1
ATOM 2226 O O . ILE B 1 134 ? 9.883 -8.375 8.57 1 98.31 134 ILE B O 1
ATOM 2230 N N . GLN B 1 135 ? 11.812 -9.531 8.297 1 98.5 135 GLN B N 1
ATOM 2231 C CA . GLN B 1 135 ? 11.148 -10.82 8.477 1 98.5 135 GLN B CA 1
ATOM 2232 C C . GLN B 1 135 ? 10.539 -10.938 9.867 1 98.5 135 GLN B C 1
ATOM 2234 O O . GLN B 1 135 ? 9.375 -11.328 10.016 1 98.5 135 GLN B O 1
ATOM 2239 N N . ALA B 1 136 ? 11.32 -10.539 10.883 1 98.56 136 ALA B N 1
ATOM 2240 C CA . ALA B 1 136 ? 10.844 -10.609 12.258 1 98.56 136 ALA B CA 1
ATOM 2241 C C . ALA B 1 136 ? 9.656 -9.664 12.477 1 98.56 136 ALA B C 1
ATOM 2243 O O . ALA B 1 136 ? 8.648 -10.055 13.062 1 98.56 136 ALA B O 1
ATOM 2244 N N . LEU B 1 137 ? 9.727 -8.469 12.039 1 98.44 137 LEU B N 1
ATOM 2245 C CA . LEU B 1 137 ? 8.664 -7.484 12.203 1 98.44 137 LEU B CA 1
ATOM 2246 C C . LEU B 1 137 ? 7.406 -7.914 11.453 1 98.44 137 LEU B C 1
ATOM 2248 O O . LEU B 1 137 ? 6.293 -7.719 11.945 1 98.44 137 LEU B O 1
ATOM 2252 N N . SER B 1 138 ? 7.625 -8.422 10.234 1 98.38 138 SER B N 1
ATOM 2253 C CA . SER B 1 138 ? 6.492 -8.922 9.469 1 98.38 138 SER B CA 1
ATOM 2254 C C . SER B 1 138 ? 5.691 -9.945 10.266 1 98.38 138 SER B C 1
ATOM 2256 O O . SER B 1 138 ? 4.465 -9.852 10.344 1 98.38 138 SER B O 1
ATOM 2258 N N . ASP B 1 139 ? 6.375 -10.891 10.875 1 98.19 139 ASP B N 1
ATOM 2259 C CA . ASP B 1 139 ? 5.699 -11.922 11.664 1 98.19 139 ASP B CA 1
ATOM 2260 C C . ASP B 1 139 ? 4.914 -11.305 12.82 1 98.19 139 ASP B C 1
ATOM 2262 O O . ASP B 1 139 ? 3.77 -11.688 13.07 1 98.19 139 ASP B O 1
ATOM 2266 N N . LYS B 1 140 ? 5.457 -10.352 13.5 1 98.5 140 LYS B N 1
ATOM 2267 C CA . LYS B 1 140 ? 4.82 -9.703 14.641 1 98.5 140 LYS B CA 1
ATOM 2268 C C . LYS B 1 140 ? 3.598 -8.898 14.203 1 98.5 140 LYS B C 1
ATOM 2270 O O . LYS B 1 140 ? 2.545 -8.969 14.844 1 98.5 140 LYS B O 1
ATOM 2275 N N . VAL B 1 141 ? 3.76 -8.133 13.109 1 97.88 141 VAL B N 1
ATOM 2276 C CA . VAL B 1 141 ? 2.686 -7.277 12.625 1 97.88 141 VAL B CA 1
ATOM 2277 C C . VAL B 1 141 ? 1.521 -8.133 12.133 1 97.88 141 VAL B C 1
ATOM 2279 O O . VAL B 1 141 ? 0.361 -7.852 12.445 1 97.88 141 VAL B O 1
ATOM 2282 N N . VAL B 1 142 ? 1.839 -9.164 11.336 1 97.31 142 VAL B N 1
ATOM 2283 C CA . VAL B 1 142 ? 0.809 -10.055 10.82 1 97.31 142 VAL B CA 1
ATOM 2284 C C . VAL B 1 142 ? 0.032 -10.672 11.984 1 97.31 142 VAL B C 1
ATOM 2286 O O . VAL B 1 142 ? -1.2 -10.719 11.961 1 97.31 142 VAL B O 1
ATOM 2289 N N . THR B 1 143 ? 0.713 -11.07 13.016 1 97.19 143 THR B N 1
ATOM 2290 C CA . THR B 1 143 ? 0.088 -11.648 14.203 1 97.19 143 THR B CA 1
ATOM 2291 C C . THR B 1 143 ? -0.773 -10.609 14.914 1 97.19 143 THR B C 1
ATOM 2293 O O . THR B 1 143 ? -1.91 -10.898 15.297 1 97.19 143 THR B O 1
ATOM 2296 N N . ALA B 1 144 ? -0.262 -9.43 15.086 1 97.19 144 ALA B N 1
ATOM 2297 C CA . ALA B 1 144 ? -0.985 -8.367 15.773 1 97.19 144 ALA B CA 1
ATOM 2298 C C . ALA B 1 144 ? -2.271 -8.008 15.031 1 97.19 144 ALA B C 1
ATOM 2300 O O . ALA B 1 144 ? -3.314 -7.789 15.656 1 97.19 144 ALA B O 1
ATOM 2301 N N . VAL B 1 145 ? -2.205 -7.922 13.703 1 96.69 145 VAL B N 1
ATOM 2302 C CA . VAL B 1 145 ? -3.369 -7.578 12.898 1 96.69 145 VAL B CA 1
ATOM 2303 C C . VAL B 1 145 ? -4.43 -8.672 13.023 1 96.69 145 VAL B C 1
ATOM 2305 O O . VAL B 1 145 ? -5.621 -8.375 13.141 1 96.69 145 VAL B O 1
ATOM 2308 N N . GLU B 1 146 ? -4.004 -9.914 12.969 1 92 146 GLU B N 1
ATOM 2309 C CA . GLU B 1 146 ? -4.938 -11.031 13.086 1 92 146 GLU B CA 1
ATOM 2310 C C . GLU B 1 146 ? -5.613 -11.047 14.453 1 92 146 GLU B C 1
ATOM 2312 O O . GLU B 1 146 ? -6.793 -11.391 14.57 1 92 146 GLU B O 1
ATOM 2317 N N . GLU B 1 147 ? -4.898 -10.633 15.438 1 89.75 147 GLU B N 1
ATOM 2318 C CA . GLU B 1 147 ? -5.438 -10.609 16.797 1 89.75 147 GLU B CA 1
ATOM 2319 C C . GLU B 1 147 ? -6.371 -9.422 17 1 89.75 147 GLU B C 1
ATOM 2321 O O . GLU B 1 147 ? -7.293 -9.484 17.812 1 89.75 147 GLU B O 1
ATOM 2326 N N . SER B 1 148 ? -6.023 -8.328 16.406 1 84.25 148 SER B N 1
ATOM 2327 C CA . SER B 1 148 ? -6.863 -7.141 16.531 1 84.25 148 SER B CA 1
ATOM 2328 C C . SER B 1 148 ? -8.195 -7.328 15.828 1 84.25 148 SER B C 1
ATOM 2330 O O . SER B 1 148 ? -9.195 -6.711 16.203 1 84.25 148 SER B O 1
ATOM 2332 N N . SER B 1 149 ? -8.188 -8 14.711 1 71.31 149 SER B N 1
ATOM 2333 C CA . SER B 1 149 ? -9.414 -8.289 13.969 1 71.31 149 SER B CA 1
ATOM 2334 C C . SER B 1 149 ? -10.328 -9.227 14.742 1 71.31 149 SER B C 1
ATOM 2336 O O . SER B 1 149 ? -11.539 -9.242 14.523 1 71.31 149 SER B O 1
ATOM 2338 N N . VAL B 1 150 ? -9.641 -10.133 15.375 1 55.56 150 VAL B N 1
ATOM 2339 C CA . VAL B 1 150 ? -10.406 -11.07 16.188 1 55.56 150 VAL B CA 1
ATOM 2340 C C . VAL B 1 150 ? -11.016 -10.352 17.375 1 55.56 150 VAL B C 1
ATOM 2342 O O . VAL B 1 150 ? -12.148 -10.641 17.781 1 55.56 150 VAL B O 1
ATOM 2345 N N . GLY B 1 151 ? -10.242 -9.461 17.953 1 49.28 151 GLY B N 1
ATOM 2346 C CA . GLY B 1 151 ? -10.805 -8.734 19.078 1 49.28 151 GLY B CA 1
ATOM 2347 C C . GLY B 1 151 ? -12.016 -7.898 18.703 1 49.28 151 GLY B C 1
ATOM 2348 O O . GLY B 1 151 ? -12.922 -7.715 19.516 1 49.28 151 GLY B O 1
ATOM 2349 N N . THR B 1 152 ? -12.039 -7.266 17.594 1 48.03 152 THR B N 1
ATOM 2350 C CA . THR B 1 152 ? -13.227 -6.547 17.141 1 48.03 152 THR B CA 1
ATOM 2351 C C . THR B 1 152 ? -14.344 -7.52 16.781 1 48.03 152 THR B C 1
ATOM 2353 O O . THR B 1 152 ? -15.523 -7.199 16.938 1 48.03 152 THR B O 1
ATOM 2356 N N . ARG B 1 153 ? -14.008 -8.648 16.328 1 45.91 153 ARG B N 1
ATOM 2357 C CA . ARG B 1 153 ? -15.039 -9.648 16.062 1 45.91 153 ARG B CA 1
ATOM 2358 C C . ARG B 1 153 ? -15.633 -10.18 17.359 1 45.91 153 ARG B C 1
ATOM 2360 O O . ARG B 1 153 ? -16.828 -10.508 17.422 1 45.91 153 ARG B O 1
ATOM 2367 N N . GLN B 1 154 ? -14.773 -10.453 18.281 1 45.25 154 GLN B N 1
ATOM 2368 C CA . GLN B 1 154 ? -15.32 -11.008 19.516 1 45.25 154 GLN B CA 1
ATOM 2369 C C . GLN B 1 154 ? -16.109 -9.961 20.297 1 45.25 154 GLN B C 1
ATOM 2371 O O . GLN B 1 154 ? -16.969 -10.297 21.125 1 45.25 154 GLN B O 1
ATOM 2376 N N . ALA B 1 155 ? -15.727 -8.734 20.141 1 43.53 155 ALA B N 1
ATOM 2377 C CA . ALA B 1 155 ? -16.469 -7.73 20.891 1 43.53 155 ALA B CA 1
ATOM 2378 C C . ALA B 1 155 ? -17.797 -7.406 20.203 1 43.53 155 ALA B C 1
ATOM 2380 O O . ALA B 1 155 ? -18.625 -6.676 20.75 1 43.53 155 ALA B O 1
ATOM 2381 N N . SER B 1 156 ? -17.906 -7.648 18.859 1 35.91 156 SER B N 1
ATOM 2382 C CA . SER B 1 156 ? -19.25 -7.426 18.375 1 35.91 156 SER B CA 1
ATOM 2383 C C . SER B 1 156 ? -20.172 -8.578 18.75 1 35.91 156 SER B C 1
ATOM 2385 O O . SER B 1 156 ? -19.766 -9.742 18.734 1 35.91 156 SER B O 1
#

Radius of gyration: 20.35 Å; Cα contacts (8 Å, |Δi|>4): 367; chains: 2; bounding box: 46×60×46 Å